Protein AF-A0A4R9KCV6-F1 (afdb_monomer_lite)

Structure (mmCIF, N/CA/C/O backbone):
data_AF-A0A4R9KCV6-F1
#
_entry.id   AF-A0A4R9KCV6-F1
#
loop_
_atom_site.group_PDB
_atom_site.id
_atom_site.type_symbol
_atom_site.label_atom_id
_atom_site.label_alt_id
_atom_site.label_comp_id
_atom_site.label_asym_id
_atom_site.label_entity_id
_atom_site.label_seq_id
_atom_site.pdbx_PDB_ins_code
_atom_site.Cartn_x
_atom_site.Cartn_y
_atom_site.Cartn_z
_atom_site.occupancy
_atom_site.B_iso_or_equiv
_atom_site.auth_seq_id
_atom_site.auth_comp_id
_atom_site.auth_asym_id
_atom_site.auth_atom_id
_atom_site.pdbx_PDB_model_num
ATOM 1 N N . MET A 1 1 ? -3.510 -0.724 33.682 1.00 47.56 1 MET A N 1
ATOM 2 C CA . MET A 1 1 ? -2.769 0.552 33.837 1.00 47.56 1 MET A CA 1
ATOM 3 C C . MET A 1 1 ? -1.313 0.503 33.333 1.00 47.56 1 MET A C 1
ATOM 5 O O . MET A 1 1 ? -0.836 1.521 32.855 1.00 47.56 1 MET A O 1
ATOM 9 N N . LYS A 1 2 ? -0.614 -0.651 33.332 1.00 49.09 2 LYS A N 1
ATOM 10 C CA . LYS A 1 2 ? 0.788 -0.754 32.860 1.00 49.09 2 LYS A CA 1
ATOM 11 C C . LYS A 1 2 ? 1.013 -0.813 31.333 1.00 49.09 2 LYS A C 1
ATOM 13 O O . LYS A 1 2 ? 2.132 -0.587 30.925 1.00 49.09 2 LYS A O 1
ATOM 18 N N . LEU A 1 3 ? 0.021 -1.036 30.465 1.00 53.34 3 LEU A N 1
ATOM 19 C CA . LEU A 1 3 ? 0.275 -1.100 29.005 1.00 53.34 3 LEU A CA 1
ATOM 20 C C . LEU A 1 3 ? 0.321 0.262 28.280 1.00 53.34 3 LEU A C 1
ATOM 22 O O . LEU A 1 3 ? 0.716 0.309 27.121 1.00 53.34 3 LEU A O 1
ATOM 26 N N . ASN A 1 4 ? -0.065 1.374 28.917 1.00 59.50 4 ASN A N 1
ATOM 27 C CA . ASN A 1 4 ? -0.221 2.653 28.205 1.00 59.50 4 ASN A CA 1
ATOM 28 C C . ASN A 1 4 ? 1.095 3.402 27.930 1.00 59.50 4 ASN A C 1
ATOM 30 O O . ASN A 1 4 ? 1.141 4.175 26.978 1.00 59.50 4 ASN A O 1
ATOM 34 N N . HIS A 1 5 ? 2.160 3.164 28.703 1.00 65.62 5 HIS A N 1
ATOM 35 C CA . HIS A 1 5 ? 3.426 3.896 28.543 1.00 65.62 5 HIS A CA 1
ATOM 36 C C . HIS A 1 5 ? 4.257 3.427 27.335 1.00 65.62 5 HIS A C 1
ATOM 38 O O . HIS A 1 5 ? 4.992 4.224 26.765 1.00 65.62 5 HIS A O 1
ATOM 44 N N . LEU A 1 6 ? 4.100 2.171 26.897 1.00 71.94 6 LEU A N 1
ATOM 45 C CA . LEU A 1 6 ? 4.806 1.614 25.730 1.00 71.94 6 LEU A CA 1
ATOM 46 C C . LEU A 1 6 ? 4.064 1.822 24.404 1.00 71.94 6 LEU A C 1
ATOM 48 O O . LEU A 1 6 ? 4.676 1.763 23.341 1.00 71.94 6 LEU A O 1
ATOM 52 N N . LYS A 1 7 ? 2.754 2.090 24.452 1.00 80.50 7 LYS A N 1
ATOM 53 C CA . LYS A 1 7 ? 1.921 2.231 23.252 1.00 80.50 7 LYS A CA 1
ATOM 54 C C . LYS A 1 7 ? 2.375 3.404 22.379 1.00 80.50 7 LYS A C 1
ATOM 56 O O . LYS A 1 7 ? 2.704 3.213 21.214 1.00 80.50 7 LYS A O 1
ATOM 61 N N . TYR A 1 8 ? 2.429 4.612 22.926 1.00 84.81 8 TYR A N 1
ATOM 62 C CA . TYR A 1 8 ? 2.762 5.787 22.117 1.00 84.81 8 TYR A CA 1
ATOM 63 C C . TYR A 1 8 ? 4.178 5.741 21.514 1.00 84.81 8 TYR A C 1
ATOM 65 O O . TYR A 1 8 ? 4.286 5.987 20.316 1.00 84.81 8 TYR A O 1
ATOM 73 N N . PRO A 1 9 ? 5.243 5.353 22.246 1.00 90.12 9 PRO A N 1
ATOM 74 C CA . PRO A 1 9 ? 6.567 5.163 21.645 1.00 90.12 9 PRO A CA 1
ATOM 75 C C . PRO A 1 9 ? 6.564 4.183 20.466 1.00 90.12 9 PRO A C 1
ATOM 77 O O . PRO A 1 9 ? 7.149 4.471 19.425 1.00 90.12 9 PRO A O 1
ATOM 80 N N . LEU A 1 10 ? 5.849 3.060 20.596 1.00 89.44 10 LEU A N 1
ATOM 81 C CA . LEU A 1 10 ? 5.718 2.065 19.532 1.00 89.44 10 LEU A CA 1
ATOM 82 C C . LEU A 1 10 ? 5.029 2.641 18.287 1.00 89.44 10 LEU A C 1
ATOM 84 O O . LEU A 1 10 ? 5.461 2.381 17.168 1.00 89.44 10 LEU A O 1
ATOM 88 N N . LEU A 1 11 ? 3.990 3.455 18.475 1.00 93.06 11 LEU A N 1
ATOM 89 C CA . LEU A 1 11 ? 3.289 4.130 17.383 1.00 93.06 11 LEU A CA 1
ATOM 90 C C . LEU A 1 11 ? 4.211 5.089 16.612 1.00 93.06 11 LEU A C 1
ATOM 92 O O . LEU A 1 11 ? 4.238 5.045 15.382 1.00 93.06 11 LEU A O 1
ATOM 96 N N . TYR A 1 12 ? 4.984 5.923 17.316 1.00 95.38 12 TYR A N 1
ATOM 97 C CA . TYR A 1 12 ? 5.954 6.821 16.678 1.00 95.38 12 TYR A CA 1
ATOM 98 C C . TYR A 1 12 ? 7.063 6.048 15.962 1.00 95.38 12 TYR A C 1
ATOM 100 O O . TYR A 1 12 ? 7.481 6.452 14.883 1.00 95.38 12 TYR A O 1
ATOM 108 N N . LEU A 1 13 ? 7.497 4.910 16.511 1.00 95.12 13 LEU A N 1
ATOM 109 C CA . LEU A 1 13 ? 8.467 4.041 15.848 1.00 95.12 13 LEU A CA 1
ATOM 110 C C . LEU A 1 13 ? 7.912 3.472 14.533 1.00 95.12 13 LEU A C 1
ATOM 112 O O . LEU A 1 13 ? 8.587 3.551 13.510 1.00 95.12 13 LEU A O 1
ATOM 116 N N . CYS A 1 14 ? 6.672 2.968 14.539 1.00 96.06 14 CYS A N 1
ATOM 117 C CA . CYS A 1 14 ? 6.000 2.487 13.326 1.00 96.06 14 CYS A CA 1
ATOM 118 C C . CYS A 1 14 ? 5.900 3.599 12.273 1.00 96.06 14 CYS A C 1
ATOM 120 O O . CYS A 1 14 ? 6.213 3.378 11.107 1.00 96.06 14 CYS A O 1
ATOM 122 N N . PHE A 1 15 ? 5.500 4.805 12.692 1.00 97.62 15 PHE A N 1
ATOM 123 C CA . PHE A 1 15 ? 5.428 5.979 11.822 1.00 97.62 15 PHE A CA 1
ATOM 124 C C . PHE A 1 15 ? 6.786 6.312 11.195 1.00 97.62 15 PHE A C 1
ATOM 126 O O . PHE A 1 15 ? 6.866 6.499 9.981 1.00 97.62 15 PHE A O 1
ATOM 133 N N . SER A 1 16 ? 7.850 6.337 11.999 1.00 97.56 16 SER A N 1
ATOM 134 C CA . SER A 1 16 ? 9.201 6.630 11.525 1.00 97.56 16 SER A CA 1
ATOM 135 C C . SER A 1 16 ? 9.714 5.570 10.552 1.00 97.56 16 SER A C 1
ATOM 137 O O . SER A 1 16 ? 10.255 5.929 9.515 1.00 97.56 16 SER A O 1
ATOM 139 N N . PHE A 1 17 ? 9.512 4.276 10.823 1.00 97.50 17 PHE A N 1
ATOM 140 C CA . PHE A 1 17 ? 9.925 3.206 9.903 1.00 97.50 17 PHE A CA 1
ATOM 141 C C . PHE A 1 17 ? 9.254 3.325 8.536 1.00 97.50 17 PHE A C 1
ATOM 143 O O . PHE A 1 17 ? 9.939 3.277 7.511 1.00 97.50 17 PHE A O 1
ATOM 150 N N . VAL A 1 18 ? 7.942 3.564 8.522 1.00 98.38 18 VAL A N 1
ATOM 151 C CA . VAL A 1 18 ? 7.184 3.722 7.279 1.00 98.38 18 VAL A CA 1
ATOM 152 C C . VAL A 1 18 ? 7.675 4.927 6.483 1.00 98.38 18 VAL A C 1
ATOM 154 O O . VAL A 1 18 ? 8.033 4.784 5.319 1.00 98.38 18 VAL A O 1
ATOM 157 N N . TRP A 1 19 ? 7.737 6.114 7.091 1.00 98.38 19 TRP A N 1
ATOM 158 C CA . TRP A 1 19 ? 8.110 7.315 6.342 1.00 98.38 19 TRP A CA 1
ATOM 159 C C . TRP A 1 19 ? 9.583 7.343 5.948 1.00 98.38 19 TRP A C 1
ATOM 161 O O . TRP A 1 19 ? 9.880 7.745 4.827 1.00 98.38 19 TRP A O 1
ATOM 171 N N . CYS A 1 20 ? 10.497 6.872 6.803 1.00 98.31 20 CYS A N 1
ATOM 172 C CA . CYS A 1 20 ? 11.910 6.788 6.442 1.00 98.31 20 CYS A CA 1
ATOM 173 C C . CYS A 1 20 ? 12.118 5.853 5.250 1.00 98.31 20 CYS A C 1
ATOM 175 O O . CYS A 1 20 ? 12.760 6.253 4.290 1.00 98.31 20 CYS A O 1
ATOM 177 N N . SER A 1 21 ? 11.537 4.649 5.264 1.00 98.06 21 SER A N 1
ATOM 178 C CA . SER A 1 21 ? 11.704 3.700 4.154 1.00 98.06 21 SER A CA 1
ATOM 179 C C . SER A 1 21 ? 11.081 4.193 2.848 1.00 98.06 21 SER A C 1
ATOM 181 O O . SER A 1 21 ? 11.719 4.085 1.808 1.00 98.06 21 SER A O 1
ATOM 183 N N . VAL A 1 22 ? 9.892 4.806 2.890 1.00 98.31 22 VAL A N 1
ATOM 184 C CA . VAL A 1 22 ? 9.269 5.404 1.697 1.00 98.31 22 VAL A CA 1
ATOM 185 C C . VAL A 1 22 ? 10.122 6.542 1.139 1.00 98.31 22 VAL A C 1
ATOM 187 O O . VAL A 1 22 ? 10.387 6.573 -0.058 1.00 98.31 22 VAL A O 1
ATOM 190 N N . ILE A 1 23 ? 10.580 7.470 1.986 1.00 98.31 23 ILE A N 1
ATOM 191 C CA . ILE A 1 23 ? 11.422 8.592 1.549 1.00 98.31 23 ILE A CA 1
ATOM 192 C C . ILE A 1 23 ? 12.746 8.078 0.981 1.00 98.31 23 ILE A C 1
ATOM 194 O O . ILE A 1 23 ? 13.178 8.557 -0.065 1.00 98.31 23 ILE A O 1
ATOM 198 N N . SER A 1 24 ? 13.374 7.101 1.639 1.00 98.19 24 SER A N 1
ATOM 199 C CA . SER A 1 24 ? 14.610 6.482 1.162 1.00 98.19 24 SER A CA 1
ATOM 200 C C . SER A 1 24 ? 14.428 5.809 -0.194 1.00 98.19 24 SER A C 1
ATOM 202 O O . SER A 1 24 ? 15.281 5.985 -1.054 1.00 98.19 24 SER A O 1
ATOM 204 N N . GLU A 1 25 ? 13.318 5.109 -0.415 1.00 97.88 25 GLU A N 1
ATOM 205 C CA . GLU A 1 25 ? 13.019 4.461 -1.695 1.00 97.88 25 GLU A CA 1
ATOM 206 C C . GLU A 1 25 ? 12.821 5.484 -2.822 1.00 97.88 25 GLU A C 1
ATOM 208 O O . GLU A 1 25 ? 13.432 5.366 -3.881 1.00 97.88 25 GLU A O 1
ATOM 213 N N . TYR A 1 26 ? 12.045 6.549 -2.581 1.00 97.94 26 TYR A N 1
ATOM 214 C CA . TYR A 1 26 ? 11.912 7.647 -3.546 1.00 97.94 26 TYR A CA 1
ATOM 215 C C . TYR A 1 26 ? 13.258 8.313 -3.842 1.00 97.94 26 TYR A C 1
ATOM 217 O O . TYR A 1 26 ? 13.561 8.596 -5.000 1.00 97.94 26 TYR A O 1
ATOM 225 N N . ALA A 1 27 ? 14.059 8.574 -2.807 1.00 97.31 27 ALA A N 1
ATOM 226 C CA . ALA A 1 27 ? 15.362 9.200 -2.959 1.00 97.31 27 ALA A CA 1
ATOM 227 C C . ALA A 1 27 ? 16.296 8.316 -3.791 1.00 97.31 27 ALA A C 1
ATOM 229 O O . ALA A 1 27 ? 16.832 8.795 -4.785 1.00 97.31 27 ALA A O 1
ATOM 230 N N . LEU A 1 28 ? 16.449 7.035 -3.435 1.00 96.19 28 LEU A N 1
ATOM 231 C CA . LEU A 1 28 ? 17.300 6.103 -4.178 1.00 96.19 28 LEU A CA 1
ATOM 232 C C . LEU A 1 28 ? 16.862 5.963 -5.631 1.00 96.19 28 LEU A C 1
ATOM 234 O O . LEU A 1 28 ? 17.699 6.062 -6.522 1.00 96.19 28 LEU A O 1
ATOM 238 N N . TYR A 1 29 ? 15.562 5.814 -5.883 1.00 96.00 29 TYR A N 1
ATOM 239 C CA . TYR A 1 29 ? 15.056 5.707 -7.246 1.00 96.00 29 TYR A CA 1
ATOM 240 C C . TYR A 1 29 ? 15.369 6.956 -8.074 1.00 96.00 29 TYR A C 1
ATOM 242 O O . TYR A 1 29 ? 15.808 6.852 -9.213 1.00 96.00 29 TYR A O 1
ATOM 250 N N . VAL A 1 30 ? 15.190 8.152 -7.502 1.00 96.62 30 VAL A N 1
ATOM 251 C CA . VAL A 1 30 ? 15.551 9.411 -8.169 1.00 96.62 30 VAL A CA 1
ATOM 252 C C . VAL A 1 30 ?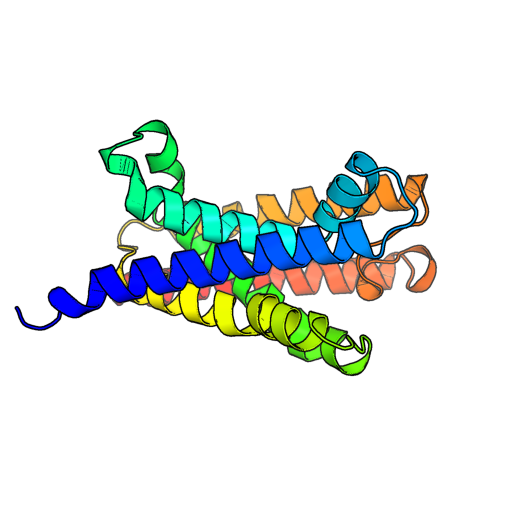 17.059 9.513 -8.400 1.00 96.62 30 VAL A C 1
ATOM 254 O O . VAL A 1 30 ? 17.460 9.988 -9.455 1.00 96.62 30 VAL A O 1
ATOM 257 N N . PHE A 1 31 ? 17.889 9.075 -7.449 1.00 94.81 31 PHE A N 1
ATOM 258 C CA . PHE A 1 31 ? 19.348 9.105 -7.587 1.00 94.81 31 PHE A CA 1
ATOM 259 C C . PHE A 1 31 ? 19.869 8.152 -8.668 1.00 94.81 31 PHE A C 1
ATOM 261 O O . PHE A 1 31 ? 20.859 8.477 -9.317 1.00 94.81 31 PHE A O 1
ATOM 268 N N . HIS A 1 32 ? 19.227 6.996 -8.855 1.00 93.50 32 HIS A N 1
ATOM 269 C CA . HIS A 1 32 ? 19.608 6.013 -9.873 1.00 93.50 32 HIS A CA 1
ATOM 270 C C . HIS A 1 32 ? 18.950 6.252 -11.239 1.00 93.50 32 HIS A C 1
ATOM 272 O O . HIS A 1 32 ? 19.375 5.662 -12.229 1.00 93.50 32 HIS A O 1
ATOM 278 N N . SER A 1 33 ? 17.909 7.083 -11.305 1.00 93.06 33 SER A N 1
ATOM 279 C CA . SER A 1 33 ? 17.182 7.350 -12.544 1.00 93.06 33 SER A CA 1
ATOM 280 C C . SER A 1 33 ? 17.905 8.368 -13.426 1.00 93.06 33 SER A C 1
ATOM 282 O O . SER A 1 33 ? 18.352 9.413 -12.955 1.00 93.06 33 SER A O 1
ATOM 284 N N . GLU A 1 34 ? 17.948 8.094 -14.730 1.00 93.69 34 GLU A N 1
ATOM 285 C CA . GLU A 1 34 ? 18.388 9.058 -15.749 1.00 93.69 34 GLU A CA 1
ATOM 286 C C . GLU A 1 34 ? 17.257 10.012 -16.187 1.00 93.69 34 GLU A C 1
ATOM 288 O O . GLU A 1 34 ? 17.502 10.995 -16.889 1.00 93.69 34 GLU A O 1
ATOM 293 N N . ASP A 1 35 ? 16.014 9.753 -15.761 1.00 92.62 35 ASP A N 1
ATOM 294 C CA . ASP A 1 35 ? 14.857 10.589 -16.077 1.00 92.62 35 ASP A CA 1
ATOM 295 C C . ASP A 1 35 ? 14.818 11.880 -15.243 1.00 92.62 35 ASP A C 1
ATOM 297 O O . ASP A 1 35 ? 15.342 11.977 -14.129 1.00 92.62 35 ASP A O 1
ATOM 301 N N . TYR A 1 36 ? 14.083 12.884 -15.739 1.00 94.38 36 TYR A N 1
ATOM 302 C CA . TYR A 1 36 ? 13.797 14.083 -14.952 1.00 94.38 36 TYR A CA 1
ATOM 303 C C . TYR A 1 36 ? 13.087 13.734 -13.641 1.00 94.38 36 TYR A C 1
ATOM 305 O O . TYR A 1 36 ? 12.173 12.908 -13.613 1.00 94.38 36 TYR A O 1
ATOM 313 N N . PHE A 1 37 ? 13.424 14.475 -12.582 1.00 94.75 37 PHE A N 1
ATOM 314 C CA . PHE A 1 37 ? 12.910 14.295 -11.222 1.00 94.75 37 PHE A CA 1
ATOM 315 C C . PHE A 1 37 ? 11.413 13.950 -11.156 1.00 94.75 37 PHE A C 1
ATOM 317 O O . PHE A 1 37 ? 11.029 12.956 -10.544 1.00 94.75 37 PHE A O 1
ATOM 324 N N . ILE A 1 38 ? 10.556 14.735 -11.819 1.00 95.38 38 ILE A N 1
ATOM 325 C CA . ILE A 1 38 ? 9.105 14.523 -11.768 1.00 95.38 38 ILE A CA 1
ATOM 326 C C . ILE A 1 38 ? 8.676 13.195 -12.405 1.00 95.38 38 ILE A C 1
ATOM 328 O O . ILE A 1 38 ? 7.783 12.536 -11.879 1.00 95.38 38 ILE A O 1
ATOM 332 N N . PHE A 1 39 ? 9.315 12.773 -13.499 1.00 94.69 39 PHE A N 1
ATOM 333 C CA . PHE A 1 39 ? 9.012 11.494 -14.136 1.00 94.69 39 PHE A CA 1
ATOM 334 C C . PHE A 1 39 ? 9.462 10.332 -13.259 1.00 94.69 39 PHE A C 1
ATOM 336 O O . PHE A 1 39 ? 8.677 9.407 -13.078 1.00 94.69 39 PHE A O 1
ATOM 343 N N . SER A 1 40 ? 10.629 10.431 -12.621 1.00 96.12 40 SER A N 1
ATOM 344 C CA . SER A 1 40 ? 11.117 9.429 -11.667 1.00 96.12 40 SER A CA 1
ATOM 345 C C . SER A 1 40 ? 10.151 9.246 -10.490 1.00 96.12 40 SER A C 1
ATOM 347 O O . SER A 1 40 ? 9.746 8.126 -10.176 1.00 96.12 40 SER A O 1
ATOM 349 N N . ILE A 1 41 ? 9.684 10.351 -9.894 1.00 96.75 41 ILE A N 1
ATOM 350 C CA . ILE A 1 41 ? 8.672 10.324 -8.826 1.00 96.75 41 ILE A CA 1
ATOM 351 C C . ILE A 1 41 ? 7.364 9.696 -9.320 1.00 96.75 41 ILE A C 1
ATOM 353 O O . ILE A 1 41 ? 6.785 8.844 -8.644 1.00 96.75 41 ILE A O 1
ATOM 357 N N . LEU A 1 42 ? 6.869 10.094 -10.494 1.00 95.12 42 LEU A N 1
ATOM 358 C CA . LEU A 1 42 ? 5.627 9.544 -11.036 1.00 95.12 42 LEU A CA 1
ATOM 359 C C . LEU A 1 42 ? 5.755 8.054 -11.357 1.00 95.12 42 LEU A C 1
ATOM 361 O O . LEU A 1 42 ? 4.815 7.309 -11.097 1.00 95.12 42 LEU A O 1
ATOM 365 N N . HIS A 1 43 ? 6.898 7.624 -11.888 1.00 95.62 43 HIS A N 1
ATOM 366 C CA . HIS A 1 43 ? 7.163 6.245 -12.271 1.00 95.62 43 HIS A CA 1
ATOM 367 C C . HIS A 1 43 ? 7.157 5.333 -11.047 1.00 95.62 43 HIS A C 1
ATOM 369 O O . HIS A 1 43 ? 6.382 4.378 -11.004 1.00 95.62 43 HIS A O 1
ATOM 375 N N . ILE A 1 44 ? 7.951 5.642 -10.020 1.00 96.44 44 ILE A N 1
ATOM 376 C CA . ILE A 1 44 ? 8.016 4.801 -8.820 1.00 96.44 44 ILE A CA 1
ATOM 377 C C . ILE A 1 44 ? 6.671 4.768 -8.066 1.00 96.44 44 ILE A C 1
ATOM 379 O O . ILE A 1 44 ? 6.284 3.755 -7.488 1.00 96.44 44 ILE A O 1
ATOM 383 N N . THR A 1 45 ? 5.874 5.837 -8.161 1.00 97.12 45 THR A N 1
ATOM 384 C CA . THR A 1 45 ? 4.520 5.886 -7.579 1.00 97.12 45 THR A CA 1
ATOM 385 C C . THR A 1 45 ? 3.543 4.906 -8.251 1.00 97.12 45 THR A C 1
ATOM 387 O O . THR A 1 45 ? 2.507 4.582 -7.676 1.00 97.12 45 THR A O 1
ATOM 390 N N . LEU A 1 46 ? 3.850 4.381 -9.445 1.00 96.69 46 LEU A N 1
ATOM 391 C CA . LEU A 1 46 ? 3.025 3.359 -10.109 1.00 96.69 46 LEU A CA 1
ATOM 392 C C . LEU A 1 46 ? 3.145 1.971 -9.465 1.00 96.69 46 LEU A C 1
ATOM 394 O O . LEU A 1 46 ? 2.362 1.076 -9.792 1.00 96.69 46 LEU A O 1
ATOM 398 N N . TYR A 1 47 ? 4.097 1.757 -8.560 1.00 97.81 47 TYR A N 1
ATOM 399 C CA . TYR A 1 47 ? 4.209 0.498 -7.835 1.00 97.81 47 TYR A CA 1
ATOM 400 C C . TYR A 1 47 ? 3.194 0.455 -6.689 1.00 97.81 47 TYR A C 1
ATOM 402 O O . TYR A 1 47 ? 3.140 1.344 -5.835 1.00 97.81 47 TYR A O 1
ATOM 410 N N . PHE A 1 48 ? 2.405 -0.622 -6.634 1.00 98.25 48 PHE A N 1
ATOM 411 C CA . PHE A 1 48 ? 1.404 -0.825 -5.583 1.00 98.25 48 PHE A CA 1
ATOM 412 C C . PHE A 1 48 ? 2.038 -0.830 -4.185 1.00 98.25 48 PHE A C 1
ATOM 414 O O . PHE A 1 48 ? 1.449 -0.303 -3.244 1.00 98.25 48 PHE A O 1
ATOM 421 N N . THR A 1 49 ? 3.262 -1.358 -4.060 1.00 97.94 49 THR A N 1
ATOM 422 C CA . THR A 1 49 ? 4.067 -1.319 -2.828 1.00 97.94 49 THR A CA 1
ATOM 423 C C . THR A 1 49 ? 4.196 0.099 -2.275 1.00 97.94 49 THR A C 1
ATOM 425 O O . THR A 1 49 ? 3.964 0.312 -1.084 1.00 97.94 49 THR A O 1
ATOM 428 N N . ILE A 1 50 ? 4.542 1.072 -3.123 1.00 98.50 50 ILE A N 1
ATOM 429 C CA . ILE A 1 50 ? 4.758 2.465 -2.713 1.00 98.50 50 ILE A CA 1
ATOM 430 C C . ILE A 1 50 ? 3.440 3.096 -2.288 1.00 98.50 50 ILE A C 1
ATOM 432 O O . ILE A 1 50 ? 3.348 3.669 -1.204 1.00 98.50 50 ILE A O 1
ATOM 436 N N . LEU A 1 51 ? 2.390 2.914 -3.090 1.00 98.62 51 LEU A N 1
ATOM 437 C CA . LEU A 1 51 ? 1.059 3.418 -2.770 1.00 98.62 51 LEU A CA 1
ATOM 438 C C . LEU A 1 51 ? 0.524 2.850 -1.447 1.00 98.62 51 LEU A C 1
ATOM 440 O O . LEU A 1 51 ? 0.019 3.601 -0.614 1.00 98.62 51 LEU A O 1
ATOM 444 N N . ALA A 1 52 ? 0.662 1.543 -1.217 1.00 98.69 52 ALA A N 1
ATOM 445 C CA . ALA A 1 52 ? 0.236 0.907 0.026 1.00 98.69 52 ALA A CA 1
ATOM 446 C C . ALA A 1 52 ? 1.032 1.427 1.234 1.00 98.69 52 ALA A C 1
ATOM 448 O O . ALA A 1 52 ? 0.435 1.720 2.271 1.00 98.69 52 ALA A O 1
ATOM 449 N N . ASN A 1 53 ? 2.353 1.600 1.093 1.00 98.81 53 ASN A N 1
ATOM 450 C CA . ASN A 1 53 ? 3.200 2.160 2.147 1.00 98.81 53 ASN A CA 1
ATOM 451 C C . ASN A 1 53 ? 2.851 3.634 2.455 1.00 98.81 53 ASN A C 1
ATOM 453 O O . ASN A 1 53 ? 2.773 4.024 3.621 1.00 98.81 53 ASN A O 1
ATOM 457 N N . LEU A 1 54 ? 2.534 4.439 1.437 1.00 98.69 54 LEU A N 1
ATOM 458 C CA . LEU A 1 54 ? 2.021 5.801 1.621 1.00 98.69 54 LEU A CA 1
ATOM 459 C C . LEU A 1 54 ? 0.687 5.804 2.380 1.00 98.69 54 LEU A C 1
ATOM 461 O O . LEU A 1 54 ? 0.508 6.588 3.310 1.00 98.69 54 LEU A O 1
ATOM 465 N N . LEU A 1 55 ? -0.243 4.907 2.037 1.00 98.62 55 LEU A N 1
ATOM 466 C CA . LEU A 1 55 ? -1.551 4.816 2.691 1.00 98.62 55 LEU A CA 1
ATOM 467 C C . LEU A 1 55 ? -1.454 4.425 4.173 1.00 98.62 55 LEU A C 1
ATOM 469 O O . LEU A 1 55 ? -2.140 5.020 5.010 1.00 98.62 55 LEU A O 1
ATOM 473 N N . ILE A 1 56 ? -0.594 3.465 4.530 1.00 98.69 56 ILE A N 1
ATOM 474 C CA . ILE A 1 56 ? -0.355 3.138 5.946 1.00 98.69 56 ILE A CA 1
ATOM 475 C C . ILE A 1 56 ? 0.349 4.291 6.677 1.00 98.69 56 ILE A C 1
ATOM 477 O O . ILE A 1 56 ? 0.010 4.574 7.826 1.00 98.69 56 ILE A O 1
ATOM 481 N N . GLY A 1 57 ? 1.251 5.016 6.003 1.00 98.44 57 GLY A N 1
ATOM 482 C CA . GLY A 1 57 ? 1.909 6.209 6.536 1.00 98.44 57 GLY A CA 1
ATOM 483 C C . GLY A 1 57 ? 0.915 7.328 6.833 1.00 98.44 57 GLY A C 1
ATOM 484 O O . GLY A 1 57 ? 0.970 7.931 7.906 1.00 98.44 57 GLY A O 1
ATOM 485 N N . LEU A 1 58 ? -0.052 7.547 5.935 1.00 98.25 58 LEU A N 1
ATOM 486 C CA . LEU A 1 58 ? -1.178 8.458 6.145 1.00 98.25 58 LEU A CA 1
ATOM 487 C C . LEU A 1 58 ? -2.082 7.994 7.286 1.00 98.25 58 LEU A C 1
ATOM 489 O O . LEU A 1 58 ? -2.555 8.826 8.055 1.00 98.25 58 LEU A O 1
ATOM 493 N N . SER A 1 59 ? -2.305 6.687 7.435 1.00 98.12 59 SER A N 1
ATOM 494 C CA . SER A 1 59 ? -3.123 6.162 8.530 1.00 98.12 59 SER A CA 1
ATOM 495 C C . SER A 1 59 ? -2.478 6.404 9.899 1.00 98.12 59 SER A C 1
ATOM 497 O O . SER A 1 59 ? -3.124 6.930 10.809 1.00 98.12 59 SER A O 1
ATOM 499 N N . LEU A 1 60 ? -1.174 6.131 10.014 1.00 97.88 60 LEU A N 1
ATOM 500 C CA . LEU A 1 60 ? -0.375 6.441 11.201 1.00 97.88 60 LEU A CA 1
ATOM 501 C C . LEU A 1 60 ? -0.345 7.954 11.472 1.00 97.88 60 LEU A C 1
ATOM 503 O O . LEU A 1 60 ? -0.588 8.378 12.602 1.00 97.88 60 LEU A O 1
ATOM 507 N N . ALA A 1 61 ? -0.121 8.773 10.437 1.00 96.88 61 ALA A N 1
ATOM 508 C CA . ALA A 1 61 ? -0.141 10.233 10.538 1.00 96.88 61 ALA A CA 1
ATOM 509 C C . ALA A 1 61 ? -1.497 10.750 11.033 1.00 96.88 61 ALA A C 1
ATOM 511 O O . ALA A 1 61 ? -1.556 11.590 11.929 1.00 96.88 61 ALA A O 1
ATOM 512 N N . GLY A 1 62 ? -2.590 10.221 10.479 1.00 96.31 62 GLY A N 1
ATOM 513 C CA . GLY A 1 62 ? -3.946 10.550 10.890 1.00 96.31 62 GLY A CA 1
ATOM 514 C C . GLY A 1 62 ? -4.158 10.278 12.366 1.00 96.31 62 GLY A C 1
ATOM 515 O O . GLY A 1 62 ? -4.668 11.136 13.075 1.00 96.31 62 GLY A O 1
ATOM 516 N N . PHE A 1 63 ? -3.712 9.125 12.858 1.00 94.88 63 PHE A N 1
ATOM 517 C CA . PHE A 1 63 ? -3.883 8.779 14.265 1.00 94.88 63 PHE A CA 1
ATOM 518 C C . PHE A 1 63 ? -3.040 9.655 15.200 1.00 94.88 63 PHE A C 1
ATOM 520 O O . PHE A 1 63 ? -3.530 10.091 16.238 1.00 94.88 63 PHE A O 1
ATOM 527 N N . ILE A 1 64 ? -1.788 9.941 14.834 1.00 95.38 64 ILE A N 1
ATOM 528 C CA . ILE A 1 64 ? -0.878 10.752 15.655 1.00 95.38 64 ILE A CA 1
ATOM 529 C C . ILE A 1 64 ? -1.316 12.223 15.673 1.00 95.38 64 ILE A C 1
ATOM 531 O O . ILE A 1 64 ? -1.301 12.871 16.721 1.00 95.38 64 ILE A O 1
ATOM 535 N N . PHE A 1 65 ? -1.703 12.766 14.518 1.00 95.25 65 PHE A N 1
ATOM 536 C CA . PHE A 1 65 ? -1.824 14.208 14.327 1.00 95.25 65 PHE A CA 1
ATOM 537 C C . PHE A 1 65 ? -3.265 14.724 14.189 1.00 95.25 65 PHE A C 1
ATOM 539 O O . PHE A 1 65 ? -3.443 15.941 14.141 1.00 95.25 65 PHE A O 1
ATOM 546 N N . SER A 1 66 ? -4.310 13.880 14.192 1.00 92.94 66 SER A N 1
ATOM 547 C CA . SER A 1 66 ? -5.704 14.335 13.984 1.00 92.94 66 SER A CA 1
ATOM 548 C C . SER A 1 66 ? -6.222 15.336 15.017 1.00 92.94 66 SER A C 1
ATOM 550 O O . SER A 1 66 ? -7.152 16.086 14.723 1.00 92.94 66 SER A O 1
ATOM 552 N N . ASN A 1 67 ? -5.656 15.353 16.229 1.00 91.00 67 ASN A N 1
ATOM 553 C CA . ASN A 1 67 ? -6.028 16.335 17.255 1.00 91.00 67 ASN A CA 1
ATOM 554 C C . ASN A 1 67 ? -5.538 17.743 16.899 1.00 91.00 67 ASN A C 1
ATOM 556 O O . ASN A 1 67 ? -6.218 18.721 17.190 1.00 91.00 67 ASN A O 1
ATOM 560 N N . ARG A 1 68 ? -4.371 17.838 16.252 1.00 94.00 68 ARG A N 1
ATOM 561 C CA . ARG A 1 68 ? -3.791 19.102 15.788 1.00 94.00 68 ARG A CA 1
ATOM 562 C C . ARG A 1 68 ? -4.311 19.494 14.407 1.00 94.00 68 ARG A C 1
ATOM 564 O O . ARG A 1 68 ? -4.523 20.673 14.152 1.00 94.00 68 ARG A O 1
ATOM 571 N N . PHE A 1 69 ? -4.522 18.512 13.532 1.00 94.06 69 PHE A N 1
ATOM 572 C CA . PHE A 1 69 ? -4.982 18.704 12.159 1.00 94.06 69 PHE A CA 1
ATOM 573 C C . PHE A 1 69 ? -6.248 17.872 11.907 1.00 94.06 69 PHE A C 1
ATOM 575 O O . PHE A 1 69 ? -6.158 16.723 11.465 1.00 94.06 69 PHE A O 1
ATOM 582 N N . PRO A 1 70 ? -7.445 18.433 12.167 1.00 91.81 70 PRO A N 1
ATOM 583 C CA . PRO A 1 70 ? -8.709 17.708 12.035 1.00 91.81 70 PRO A CA 1
ATOM 584 C C . PRO A 1 70 ? -8.965 17.119 10.641 1.00 91.81 70 PRO A C 1
ATOM 586 O O . PRO A 1 70 ? -9.643 16.098 10.536 1.00 91.81 70 PRO A O 1
ATOM 589 N N . SER A 1 71 ? -8.389 17.704 9.584 1.00 93.94 71 SER A N 1
ATOM 590 C CA . SER A 1 71 ? -8.464 17.189 8.208 1.00 93.94 71 SER A CA 1
ATOM 591 C C . SER A 1 71 ? -7.881 15.780 8.049 1.00 93.94 71 SER A C 1
ATOM 593 O O . SER A 1 71 ? -8.305 15.043 7.164 1.00 93.94 71 SER A O 1
ATOM 595 N N . LEU A 1 72 ? -6.960 15.365 8.926 1.00 93.25 72 LEU A N 1
ATOM 596 C CA . LEU A 1 72 ? -6.352 14.033 8.888 1.00 93.25 72 LEU A CA 1
ATOM 597 C C . LEU A 1 72 ? -7.195 12.955 9.587 1.00 93.25 72 LEU A C 1
ATOM 599 O O . LEU A 1 72 ? -6.855 11.775 9.528 1.00 93.25 72 LEU A O 1
ATOM 603 N N . ARG A 1 73 ? -8.305 13.328 10.239 1.00 91.62 73 ARG A N 1
ATOM 604 C CA . ARG A 1 73 ? -9.140 12.402 11.022 1.00 91.62 73 ARG A CA 1
ATOM 605 C C . ARG A 1 73 ? -9.723 11.263 10.183 1.00 91.62 73 ARG A C 1
ATOM 607 O O . ARG A 1 73 ? -9.880 10.156 10.681 1.00 91.62 73 ARG A O 1
ATOM 614 N N . SER A 1 74 ? -10.005 11.490 8.902 1.00 93.06 74 SER A N 1
ATOM 615 C CA . SER A 1 74 ? -10.495 10.423 8.018 1.00 93.06 74 SER A CA 1
ATOM 616 C C . SER A 1 74 ? -9.477 9.283 7.859 1.00 93.06 74 SER A C 1
ATOM 618 O O . SER A 1 74 ? -9.872 8.119 7.750 1.00 93.06 74 SER A O 1
ATOM 620 N N . PHE A 1 75 ? -8.175 9.592 7.927 1.00 95.12 75 PHE A N 1
ATOM 621 C CA . PHE A 1 75 ? -7.095 8.606 7.829 1.00 95.12 75 PHE A CA 1
ATOM 622 C C . PHE A 1 75 ? -6.886 7.796 9.118 1.00 95.12 75 PHE A C 1
ATOM 624 O O . PHE A 1 75 ? -6.294 6.720 9.074 1.00 95.12 75 PHE A O 1
ATOM 631 N N . SER A 1 76 ? -7.415 8.244 10.261 1.00 91.38 76 SER A N 1
ATOM 632 C CA . SER A 1 76 ? -7.432 7.447 11.496 1.00 91.38 76 SER A CA 1
ATOM 633 C C . SER A 1 76 ? -8.682 6.579 11.648 1.00 91.38 76 SER A C 1
ATOM 635 O O . SER A 1 76 ? -8.834 5.897 12.662 1.00 91.38 76 SER A O 1
ATOM 637 N N . SER A 1 77 ? -9.583 6.574 10.657 1.00 95.31 77 SER A N 1
ATOM 638 C CA . SER A 1 77 ? -10.804 5.773 10.737 1.00 95.31 77 SER A CA 1
ATOM 639 C C . SER A 1 77 ? -10.500 4.264 10.714 1.00 95.31 77 SER A C 1
ATOM 641 O O . SER A 1 77 ? -9.647 3.814 9.938 1.00 95.31 77 SER A O 1
ATOM 643 N N . PRO A 1 78 ? -11.236 3.442 11.488 1.00 96.19 78 PRO A N 1
ATOM 644 C CA . PRO A 1 78 ? -11.047 1.992 11.493 1.00 96.19 78 PRO A CA 1
ATOM 645 C C . PRO A 1 78 ? -11.207 1.349 10.120 1.00 96.19 78 PRO A C 1
ATOM 647 O O . PRO A 1 78 ? -10.497 0.402 9.783 1.00 96.19 78 PRO A O 1
ATOM 650 N N . LYS A 1 79 ? -12.122 1.887 9.306 1.00 96.94 79 LYS A N 1
ATOM 651 C CA . LYS A 1 79 ? -12.367 1.411 7.946 1.00 96.94 79 LYS A CA 1
ATOM 652 C C . LYS A 1 79 ? -11.147 1.633 7.052 1.00 96.94 79 LYS A C 1
ATOM 654 O O . LYS A 1 79 ? -10.740 0.703 6.364 1.00 96.94 79 LYS A O 1
ATOM 659 N N . PHE A 1 80 ? -10.545 2.825 7.099 1.00 97.50 80 PHE A N 1
ATOM 660 C CA . PHE A 1 80 ? -9.342 3.145 6.327 1.00 97.50 80 PHE A CA 1
ATOM 661 C C . PHE A 1 80 ? -8.144 2.300 6.775 1.00 97.50 80 PHE A C 1
ATOM 663 O O . PHE A 1 80 ? -7.490 1.672 5.946 1.00 97.50 80 PHE A O 1
ATOM 670 N N . ALA A 1 81 ? -7.907 2.203 8.086 1.00 97.81 81 ALA A N 1
ATOM 671 C CA . ALA A 1 81 ? -6.806 1.406 8.621 1.00 97.81 81 ALA A CA 1
ATOM 672 C C . ALA A 1 81 ? -6.935 -0.089 8.268 1.00 97.81 81 ALA A C 1
ATOM 674 O O . ALA A 1 81 ? -5.955 -0.720 7.889 1.00 97.81 81 ALA A O 1
ATOM 675 N N . THR A 1 82 ? -8.142 -0.660 8.333 1.00 98.00 82 THR A N 1
ATOM 676 C CA . THR A 1 82 ? -8.372 -2.088 8.028 1.00 98.00 82 THR A CA 1
ATOM 677 C C . THR A 1 82 ? -8.254 -2.395 6.533 1.00 98.00 82 THR A C 1
ATOM 679 O O . THR A 1 82 ? -7.709 -3.435 6.154 1.00 98.00 82 THR A O 1
ATOM 682 N N . ALA A 1 83 ? -8.693 -1.472 5.672 1.00 98.19 83 ALA A N 1
ATOM 683 C CA . ALA A 1 83 ? -8.459 -1.566 4.233 1.00 98.19 83 ALA A CA 1
ATOM 684 C C . ALA A 1 83 ? -6.953 -1.592 3.927 1.00 98.19 83 ALA A C 1
ATOM 686 O O . ALA A 1 83 ? -6.461 -2.520 3.288 1.00 98.19 83 ALA A O 1
ATOM 687 N N . ASN A 1 84 ? -6.203 -0.632 4.475 1.00 98.56 84 ASN A N 1
ATOM 688 C CA . ASN A 1 84 ? -4.764 -0.526 4.240 1.00 98.56 84 ASN A CA 1
ATOM 689 C C . ASN A 1 84 ? -3.978 -1.702 4.826 1.00 98.56 84 ASN A C 1
ATOM 691 O O . ASN A 1 84 ? -2.974 -2.102 4.243 1.00 98.56 84 ASN A O 1
ATOM 695 N N . LEU A 1 85 ? -4.452 -2.298 5.928 1.00 98.62 85 LEU A N 1
ATOM 696 C CA . LEU A 1 85 ? -3.862 -3.520 6.473 1.00 98.62 85 LEU A CA 1
ATOM 697 C C . LEU A 1 85 ? -3.994 -4.677 5.476 1.00 98.62 85 LEU A C 1
ATOM 699 O O . LEU A 1 85 ? -3.037 -5.407 5.244 1.00 98.62 85 LEU A O 1
ATOM 703 N N . SER A 1 86 ? -5.151 -4.799 4.824 1.00 98.25 86 SER A N 1
ATOM 704 C CA . SER A 1 86 ? -5.350 -5.784 3.755 1.00 98.25 86 SER A CA 1
ATOM 705 C C . SER A 1 86 ? -4.375 -5.551 2.595 1.00 98.25 86 SER A C 1
ATOM 707 O O . SER A 1 86 ? -3.798 -6.502 2.073 1.00 98.25 86 SER A O 1
ATOM 709 N N . TYR A 1 87 ? -4.136 -4.288 2.224 1.00 98.62 87 TYR A N 1
ATOM 710 C CA . TYR A 1 87 ? -3.239 -3.946 1.119 1.00 98.62 87 TYR A CA 1
ATOM 711 C C . TYR A 1 87 ? -1.775 -4.238 1.431 1.00 98.62 87 TYR A C 1
ATOM 713 O O . TYR A 1 87 ? -1.100 -4.889 0.635 1.00 98.62 87 TYR A O 1
ATOM 721 N N . ILE A 1 88 ? -1.288 -3.797 2.592 1.00 98.75 88 ILE A N 1
ATOM 722 C CA . ILE A 1 88 ? 0.112 -3.993 2.969 1.00 98.75 88 ILE A CA 1
ATOM 723 C C . ILE A 1 88 ? 0.430 -5.469 3.246 1.00 98.75 88 ILE A C 1
ATOM 725 O O . ILE A 1 88 ? 1.531 -5.927 2.949 1.00 98.75 88 ILE A O 1
ATOM 729 N N . THR A 1 89 ? -0.543 -6.252 3.724 1.00 98.69 89 THR A N 1
ATOM 730 C CA . THR A 1 89 ? -0.393 -7.709 3.847 1.00 98.69 89 THR A CA 1
ATOM 731 C C . THR A 1 89 ? -0.213 -8.368 2.485 1.00 98.69 89 THR A C 1
ATOM 733 O O . THR A 1 89 ? 0.625 -9.256 2.335 1.00 98.69 89 THR A O 1
ATOM 736 N N . ILE A 1 90 ? -0.939 -7.916 1.462 1.00 97.50 90 ILE A N 1
ATOM 737 C CA . ILE A 1 90 ? -0.770 -8.443 0.104 1.00 97.50 90 ILE A CA 1
ATOM 738 C C . ILE A 1 90 ? 0.561 -8.019 -0.496 1.00 97.50 90 ILE A C 1
ATOM 740 O O . ILE A 1 90 ? 1.207 -8.852 -1.121 1.00 97.50 90 ILE A O 1
ATOM 744 N N . VAL A 1 91 ? 1.018 -6.790 -0.250 1.00 98.44 91 VAL A N 1
ATOM 745 C CA . VAL A 1 91 ? 2.380 -6.360 -0.608 1.00 98.44 91 VAL A CA 1
ATOM 746 C C . VAL A 1 91 ? 3.421 -7.302 -0.005 1.00 98.44 91 VAL A C 1
ATOM 748 O O . VAL A 1 91 ? 4.285 -7.791 -0.731 1.00 98.44 91 VAL A O 1
ATOM 751 N N . ALA A 1 92 ? 3.303 -7.626 1.287 1.00 98.50 92 ALA A N 1
ATOM 752 C CA . ALA A 1 92 ? 4.207 -8.564 1.942 1.00 98.50 92 ALA A CA 1
ATOM 753 C C . ALA A 1 92 ? 4.162 -9.952 1.283 1.00 98.50 92 ALA A C 1
ATOM 755 O O . ALA A 1 92 ? 5.203 -10.508 0.940 1.00 98.50 92 ALA A O 1
ATOM 756 N N . ILE A 1 93 ? 2.973 -10.512 1.057 1.00 97.88 93 ILE A N 1
ATOM 757 C CA . ILE A 1 93 ? 2.824 -11.855 0.479 1.00 97.88 93 ILE A CA 1
ATOM 758 C C . ILE A 1 93 ? 3.338 -11.898 -0.959 1.00 97.88 93 ILE A C 1
ATOM 760 O O . ILE A 1 93 ? 4.177 -12.734 -1.283 1.00 97.88 93 ILE A O 1
ATOM 764 N N . VAL A 1 94 ? 2.868 -10.994 -1.819 1.00 96.62 94 VAL A N 1
ATOM 765 C CA . VAL A 1 94 ? 3.247 -10.944 -3.235 1.00 96.62 94 VAL A CA 1
ATOM 766 C C . VAL A 1 94 ? 4.748 -10.755 -3.376 1.00 96.62 94 VAL A C 1
ATOM 768 O O . VAL A 1 94 ? 5.367 -11.467 -4.161 1.00 96.62 94 VAL A O 1
ATOM 771 N N . TYR A 1 95 ? 5.359 -9.868 -2.589 1.00 96.81 95 TYR A N 1
ATOM 772 C CA . TYR A 1 95 ? 6.802 -9.698 -2.651 1.00 96.81 95 TYR A CA 1
ATOM 773 C C . TYR A 1 95 ? 7.541 -10.972 -2.258 1.00 96.81 95 TYR A C 1
ATOM 775 O O . TYR A 1 95 ? 8.341 -11.482 -3.036 1.00 96.81 95 TYR A O 1
ATOM 783 N N . ASN A 1 96 ? 7.237 -11.527 -1.084 1.00 96.50 96 ASN A N 1
ATOM 784 C CA . ASN A 1 96 ? 7.968 -12.678 -0.562 1.00 96.50 96 ASN A CA 1
ATOM 785 C C . ASN A 1 96 ? 7.750 -13.956 -1.392 1.00 96.50 96 ASN A C 1
ATOM 787 O O . ASN A 1 96 ? 8.655 -14.782 -1.461 1.00 96.50 96 ASN A O 1
ATOM 791 N N . VAL A 1 97 ? 6.587 -14.112 -2.031 1.00 95.62 97 VAL A N 1
ATOM 792 C CA . VAL A 1 97 ? 6.240 -15.311 -2.811 1.00 95.62 97 VAL A CA 1
ATOM 793 C C . VAL A 1 97 ? 6.596 -15.169 -4.292 1.00 95.62 97 VAL A C 1
ATOM 795 O O . VAL A 1 97 ? 7.117 -16.114 -4.879 1.00 95.62 97 VAL A O 1
ATOM 798 N N . LEU A 1 98 ? 6.319 -14.016 -4.911 1.00 93.94 98 LEU A N 1
ATOM 799 C CA . LEU A 1 98 ? 6.404 -13.844 -6.369 1.00 93.94 98 LEU A CA 1
ATOM 800 C C . LEU A 1 98 ? 7.593 -13.001 -6.838 1.00 93.94 98 LEU A C 1
ATOM 802 O O . LEU A 1 98 ? 8.017 -13.172 -7.978 1.00 93.94 98 LEU A O 1
ATOM 806 N N . ILE A 1 99 ? 8.111 -12.080 -6.015 1.00 94.81 99 ILE A N 1
ATOM 807 C CA . ILE A 1 99 ? 9.076 -11.060 -6.476 1.00 94.81 99 ILE A CA 1
ATOM 808 C C . ILE A 1 99 ? 10.480 -11.276 -5.903 1.00 94.81 99 ILE A C 1
ATOM 810 O O . ILE A 1 99 ? 11.462 -11.103 -6.622 1.00 94.81 99 ILE A O 1
ATOM 814 N N . ARG A 1 100 ? 10.598 -11.696 -4.639 1.00 94.75 100 ARG A N 1
ATOM 815 C CA . ARG A 1 100 ? 11.863 -11.783 -3.886 1.00 94.75 100 ARG A CA 1
ATOM 816 C C . ARG A 1 100 ? 12.940 -12.615 -4.586 1.00 94.75 100 ARG A C 1
ATOM 818 O O . ARG A 1 100 ? 14.118 -12.310 -4.463 1.00 94.75 100 ARG A O 1
ATOM 825 N N . ASN A 1 101 ? 12.546 -13.651 -5.325 1.00 91.25 101 ASN A N 1
ATOM 826 C CA . ASN A 1 101 ? 13.488 -14.518 -6.044 1.00 91.25 101 ASN A CA 1
ATOM 827 C C . ASN A 1 101 ? 13.785 -14.047 -7.477 1.00 91.25 101 ASN A C 1
ATOM 829 O O . ASN A 1 101 ? 14.711 -14.554 -8.107 1.00 91.25 101 ASN A O 1
ATOM 833 N N . THR A 1 102 ? 13.006 -13.099 -8.003 1.00 90.75 102 THR A N 1
ATOM 834 C CA . THR A 1 102 ? 13.161 -12.559 -9.364 1.00 90.75 102 THR A CA 1
ATOM 835 C C . THR A 1 102 ? 13.839 -11.192 -9.389 1.00 90.75 102 THR A C 1
ATOM 837 O O . THR A 1 102 ? 14.450 -10.835 -10.389 1.00 90.75 102 THR A O 1
ATOM 840 N N . TRP A 1 103 ? 13.740 -10.430 -8.299 1.00 88.94 103 TRP A N 1
ATOM 841 C CA . TRP A 1 103 ? 14.356 -9.118 -8.136 1.00 88.94 103 TRP A CA 1
ATOM 842 C C . TRP A 1 103 ? 15.519 -9.210 -7.150 1.00 88.94 103 TRP A C 1
ATOM 844 O O . TRP A 1 103 ? 15.348 -9.718 -6.043 1.00 88.94 103 TRP A O 1
ATOM 854 N N . LYS A 1 104 ? 16.700 -8.737 -7.552 1.00 90.88 104 LYS A N 1
ATOM 855 C CA . LYS A 1 104 ? 17.928 -8.806 -6.753 1.00 90.88 104 LYS A CA 1
ATOM 856 C C . LYS A 1 104 ? 18.398 -7.385 -6.432 1.00 90.88 104 LYS A C 1
ATOM 858 O O . LYS A 1 104 ? 19.197 -6.853 -7.196 1.00 90.88 104 LYS A O 1
ATOM 863 N N . PRO A 1 105 ? 17.872 -6.758 -5.364 1.00 92.50 105 PRO A N 1
ATOM 864 C CA . PRO A 1 105 ? 18.334 -5.439 -4.954 1.00 92.50 105 PRO A CA 1
ATOM 865 C C . PRO A 1 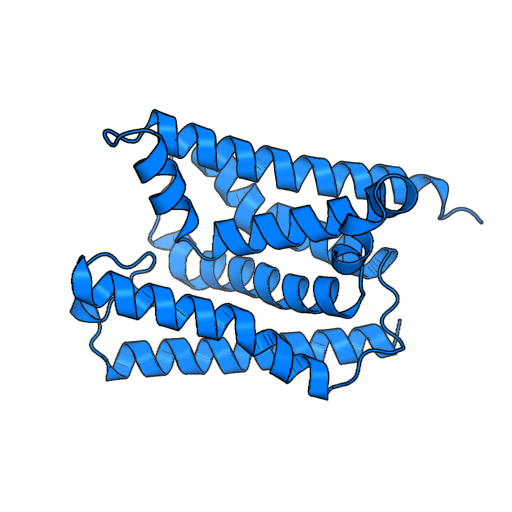105 ? 19.788 -5.509 -4.475 1.00 92.50 105 PRO A C 1
ATOM 867 O O . PRO A 1 105 ? 20.220 -6.527 -3.927 1.00 92.50 105 PRO A O 1
ATOM 870 N N . GLU A 1 106 ? 20.521 -4.411 -4.632 1.00 93.19 106 GLU A N 1
ATOM 871 C CA . GLU A 1 106 ? 21.919 -4.289 -4.210 1.00 93.19 106 GLU A CA 1
ATOM 872 C C . GLU A 1 106 ? 22.112 -3.104 -3.251 1.00 93.19 106 GLU A C 1
ATOM 874 O O . GLU A 1 106 ? 21.311 -2.170 -3.188 1.00 93.19 106 GLU A O 1
ATOM 879 N N . GLY A 1 107 ? 23.180 -3.145 -2.450 1.00 94.88 107 GLY A N 1
ATOM 880 C CA . GLY A 1 107 ? 23.524 -2.055 -1.534 1.00 94.88 107 GLY A CA 1
ATOM 881 C C . GLY A 1 107 ? 22.405 -1.710 -0.540 1.00 94.88 107 GLY A C 1
ATOM 882 O O . GLY A 1 107 ? 21.882 -2.582 0.156 1.00 94.88 107 GLY A O 1
ATOM 883 N N . MET A 1 108 ? 22.054 -0.421 -0.448 1.00 94.81 108 MET A N 1
ATOM 884 C CA . MET A 1 108 ? 21.016 0.061 0.476 1.00 94.81 108 MET A CA 1
ATOM 885 C C . MET A 1 108 ? 19.602 -0.392 0.095 1.00 94.81 108 MET A C 1
ATOM 887 O O . MET A 1 108 ? 18.749 -0.485 0.981 1.00 94.81 108 MET A O 1
ATOM 891 N N . GLU A 1 109 ? 19.351 -0.716 -1.179 1.00 94.81 109 GLU A N 1
ATOM 892 C CA . GLU A 1 109 ? 18.032 -1.170 -1.626 1.00 94.81 109 GLU A CA 1
ATOM 893 C C . GLU A 1 109 ? 17.626 -2.464 -0.918 1.00 94.81 109 GLU A C 1
ATOM 895 O O . GLU A 1 109 ? 16.459 -2.636 -0.596 1.00 94.81 109 GLU A O 1
ATOM 900 N N . ILE A 1 110 ? 18.577 -3.337 -0.563 1.00 96.12 110 ILE A N 1
ATOM 901 C CA . ILE A 1 110 ? 18.291 -4.564 0.198 1.00 96.12 110 ILE A CA 1
ATOM 902 C C . ILE A 1 110 ? 17.547 -4.230 1.495 1.00 96.12 110 ILE A C 1
ATOM 904 O O . ILE A 1 110 ? 16.503 -4.808 1.792 1.00 96.12 110 ILE A O 1
ATOM 908 N N . ILE A 1 111 ? 18.068 -3.266 2.257 1.00 97.56 111 ILE A N 1
ATOM 909 C CA . ILE A 1 111 ? 17.489 -2.875 3.544 1.00 97.56 111 ILE A CA 1
ATOM 910 C C . ILE A 1 111 ? 16.125 -2.229 3.313 1.00 97.56 111 ILE A C 1
ATOM 912 O O . ILE A 1 111 ? 15.154 -2.592 3.971 1.00 97.56 111 ILE A O 1
ATOM 916 N N . ILE A 1 112 ? 16.026 -1.300 2.364 1.00 97.69 112 ILE A N 1
ATOM 917 C CA . ILE A 1 112 ? 14.776 -0.577 2.108 1.00 97.69 112 ILE A CA 1
ATOM 918 C C . ILE A 1 112 ? 13.676 -1.534 1.646 1.00 97.69 112 ILE A C 1
ATOM 920 O O . ILE A 1 112 ? 12.552 -1.443 2.143 1.00 97.69 112 ILE A O 1
ATOM 924 N N . GLN A 1 113 ? 13.999 -2.520 0.807 1.00 97.25 113 GLN A N 1
ATOM 925 C CA . GLN A 1 113 ? 13.028 -3.520 0.378 1.00 97.25 113 GLN A CA 1
ATOM 926 C C . GLN A 1 113 ? 12.543 -4.404 1.534 1.00 97.25 113 GLN A C 1
ATOM 928 O O . GLN A 1 113 ? 11.345 -4.689 1.597 1.00 97.25 113 GLN A O 1
ATOM 933 N N . GLU A 1 114 ? 13.405 -4.776 2.490 1.00 97.81 114 GLU A N 1
ATOM 934 C CA . GLU A 1 114 ? 12.953 -5.443 3.722 1.00 97.81 114 GLU A CA 1
ATOM 935 C C . GLU A 1 114 ? 12.024 -4.548 4.548 1.00 97.81 114 GLU A C 1
ATOM 937 O O . GLU A 1 114 ? 11.024 -5.020 5.095 1.00 97.81 114 GLU A O 1
ATOM 942 N N . PHE A 1 115 ? 12.294 -3.242 4.616 1.00 98.50 115 PHE A N 1
ATOM 943 C CA . PHE A 1 115 ? 11.396 -2.332 5.318 1.00 98.50 115 PHE A CA 1
ATOM 944 C C . PHE A 1 115 ? 10.026 -2.242 4.641 1.00 98.50 115 PHE A C 1
ATOM 946 O O . PHE A 1 115 ? 9.008 -2.439 5.304 1.00 98.50 115 PHE A O 1
ATOM 953 N N . LEU A 1 116 ? 9.984 -2.020 3.328 1.00 98.50 116 LEU A N 1
ATOM 954 C CA . LEU A 1 116 ? 8.739 -1.843 2.577 1.00 98.50 116 LEU A CA 1
ATOM 955 C C . LEU A 1 116 ? 7.864 -3.103 2.535 1.00 98.50 116 LEU A C 1
ATOM 957 O O . LEU A 1 116 ? 6.636 -2.985 2.481 1.00 98.50 116 LEU A O 1
ATOM 961 N N . HIS A 1 117 ? 8.480 -4.289 2.561 1.00 98.44 117 HIS A N 1
ATOM 962 C CA . HIS A 1 117 ? 7.796 -5.565 2.330 1.00 98.44 117 HIS A CA 1
ATOM 963 C C . HIS A 1 117 ? 7.721 -6.487 3.549 1.00 98.44 117 HIS A C 1
ATOM 965 O O . HIS A 1 117 ? 7.000 -7.487 3.501 1.00 98.44 117 HIS A O 1
ATOM 971 N N . VAL A 1 118 ? 8.428 -6.177 4.639 1.00 98.31 118 VAL A N 1
ATOM 972 C CA . VAL A 1 118 ? 8.403 -6.972 5.876 1.00 98.31 118 VAL A CA 1
ATOM 973 C C . VAL A 1 118 ? 8.182 -6.082 7.095 1.00 98.31 118 VAL A C 1
ATOM 975 O O . VAL A 1 118 ? 7.163 -6.232 7.772 1.00 98.31 118 VAL A O 1
ATOM 978 N N . VAL A 1 119 ? 9.082 -5.131 7.368 1.00 98.50 119 VAL A N 1
ATOM 979 C CA . VAL A 1 119 ? 9.036 -4.343 8.616 1.00 98.50 119 VAL A CA 1
ATOM 980 C C . VAL A 1 119 ? 7.776 -3.485 8.689 1.00 98.50 119 VAL A C 1
ATOM 982 O O . VAL A 1 119 ? 7.065 -3.542 9.689 1.00 98.50 119 VAL A O 1
ATOM 985 N N . ASN A 1 120 ? 7.456 -2.732 7.638 1.00 98.69 120 ASN A N 1
ATOM 986 C CA . ASN A 1 120 ? 6.284 -1.862 7.584 1.00 98.69 120 ASN A CA 1
ATOM 987 C C . ASN A 1 120 ? 4.958 -2.638 7.665 1.00 98.69 120 ASN A C 1
ATOM 989 O O . ASN A 1 120 ? 4.118 -2.248 8.479 1.00 98.69 120 ASN A O 1
ATOM 993 N N . PRO A 1 121 ? 4.743 -3.740 6.911 1.00 98.75 121 PRO A N 1
ATOM 994 C CA . PRO A 1 121 ? 3.565 -4.585 7.103 1.00 98.75 121 PRO A CA 1
ATOM 995 C C . PRO A 1 121 ? 3.399 -5.072 8.548 1.00 98.75 121 PRO A C 1
ATOM 997 O O . PRO A 1 121 ? 2.309 -4.961 9.113 1.00 98.75 121 PRO A O 1
ATOM 1000 N N . PHE A 1 122 ? 4.474 -5.556 9.181 1.00 98.44 122 PHE A N 1
ATOM 1001 C CA . PHE A 1 122 ? 4.428 -6.003 10.577 1.00 98.44 122 PHE A CA 1
ATOM 1002 C C . PHE A 1 122 ? 4.163 -4.850 11.550 1.00 98.44 122 PHE A C 1
ATOM 1004 O O . PHE A 1 122 ? 3.323 -4.972 12.443 1.00 98.44 122 PHE A O 1
ATOM 1011 N N . ALA A 1 123 ? 4.835 -3.714 11.367 1.00 98.00 123 ALA A N 1
ATOM 1012 C CA . ALA A 1 123 ? 4.633 -2.511 12.165 1.00 98.00 123 ALA A CA 1
ATOM 1013 C C . ALA A 1 123 ? 3.184 -2.010 12.059 1.00 98.00 123 ALA A C 1
ATOM 1015 O O . ALA A 1 123 ? 2.562 -1.657 13.063 1.00 98.00 123 ALA A O 1
ATOM 1016 N N . PHE A 1 124 ? 2.603 -2.044 10.859 1.00 98.44 124 PHE A N 1
ATOM 1017 C CA . PHE A 1 124 ? 1.225 -1.627 10.647 1.00 98.44 124 PHE A CA 1
ATOM 1018 C C . PHE A 1 124 ? 0.209 -2.611 11.239 1.00 98.44 124 PHE A C 1
ATOM 1020 O O . PHE A 1 124 ? -0.793 -2.185 11.815 1.00 98.44 124 PHE A O 1
ATOM 1027 N N . LEU A 1 125 ? 0.484 -3.917 11.182 1.00 97.88 125 LEU A N 1
ATOM 1028 C CA . LEU A 1 125 ? -0.314 -4.925 11.880 1.00 97.88 125 LEU A CA 1
ATOM 1029 C C . LEU A 1 125 ? -0.312 -4.683 13.397 1.00 97.88 125 LEU A C 1
ATOM 1031 O O . LEU A 1 125 ? -1.372 -4.691 14.022 1.00 97.88 125 LEU A O 1
ATOM 1035 N N . ILE A 1 126 ? 0.854 -4.404 13.987 1.00 95.69 126 ILE A N 1
ATOM 1036 C CA . ILE A 1 126 ? 0.991 -4.037 15.404 1.00 95.69 126 ILE A CA 1
ATOM 1037 C C . ILE A 1 126 ? 0.155 -2.789 15.715 1.00 95.69 126 ILE A C 1
ATOM 1039 O O . ILE A 1 126 ? -0.640 -2.792 16.658 1.00 95.69 126 ILE A O 1
ATOM 1043 N N . TYR A 1 127 ? 0.278 -1.737 14.904 1.00 95.88 127 TYR A N 1
ATOM 1044 C CA . TYR A 1 127 ? -0.540 -0.533 15.038 1.00 95.88 127 TYR A CA 1
ATOM 1045 C C . TYR A 1 127 ? -2.044 -0.857 15.034 1.00 95.88 127 TYR A C 1
ATOM 1047 O O . TYR A 1 127 ? -2.781 -0.464 15.943 1.00 95.88 127 TYR A O 1
ATOM 1055 N N . TRP A 1 128 ? -2.506 -1.639 14.066 1.00 97.00 128 TRP A N 1
ATOM 1056 C CA . TRP A 1 128 ? -3.910 -2.010 13.964 1.00 97.00 128 TRP A CA 1
ATOM 1057 C C . TRP A 1 128 ? -4.385 -2.808 15.195 1.00 97.00 128 TRP A C 1
ATOM 1059 O O . TRP A 1 128 ? -5.414 -2.489 15.804 1.00 97.00 128 TRP A O 1
ATOM 1069 N N . ILE A 1 129 ? -3.581 -3.774 15.656 1.00 94.94 129 ILE A N 1
ATOM 1070 C CA . ILE A 1 129 ? -3.871 -4.599 16.839 1.00 94.94 129 ILE A CA 1
ATOM 1071 C C . ILE A 1 129 ? -3.948 -3.768 18.120 1.00 94.94 129 ILE A C 1
ATOM 1073 O O . ILE A 1 129 ? -4.758 -4.091 18.980 1.00 94.94 129 ILE A O 1
ATOM 1077 N N . PHE A 1 130 ? -3.184 -2.689 18.286 1.00 92.88 130 PHE A N 1
ATOM 1078 C CA . PHE A 1 130 ? -3.170 -1.961 19.564 1.00 92.88 130 PHE A CA 1
ATOM 1079 C C . PHE A 1 130 ? -3.998 -0.674 19.589 1.00 92.88 130 PHE A C 1
ATOM 1081 O O . PHE A 1 130 ? -4.408 -0.268 20.683 1.00 92.88 130 PHE A O 1
ATOM 1088 N N . PHE A 1 131 ? -4.266 -0.060 18.432 1.00 93.12 131 PHE A N 1
ATOM 1089 C CA . PHE A 1 131 ? -4.820 1.301 18.355 1.00 93.12 131 PHE A CA 1
ATOM 1090 C C . PHE A 1 131 ? -6.163 1.411 17.641 1.00 93.12 131 PHE A C 1
ATOM 1092 O O . PHE A 1 131 ? -6.922 2.328 17.944 1.00 93.12 131 PHE A O 1
ATOM 1099 N N . ILE A 1 132 ? -6.483 0.493 16.730 1.00 94.44 132 ILE A N 1
ATOM 1100 C CA . ILE A 1 132 ? -7.717 0.586 15.947 1.00 94.44 132 ILE A CA 1
ATOM 1101 C C . ILE A 1 132 ? -8.855 -0.168 16.644 1.00 94.44 132 ILE A C 1
ATOM 1103 O O . ILE A 1 132 ? -8.752 -1.376 16.872 1.00 94.44 132 ILE A O 1
ATOM 1107 N N . ASP A 1 133 ? -9.942 0.531 16.979 1.00 92.38 133 ASP A N 1
ATOM 1108 C CA . ASP A 1 133 ? -11.198 -0.094 17.421 1.00 92.38 133 ASP A CA 1
ATOM 1109 C C . ASP A 1 133 ? -12.047 -0.436 16.191 1.00 92.38 133 ASP A C 1
ATOM 1111 O O . ASP A 1 133 ? -12.353 0.430 15.380 1.00 92.38 133 ASP A O 1
ATOM 1115 N N . THR A 1 134 ? -12.397 -1.707 16.023 1.00 93.50 134 THR A N 1
ATOM 1116 C CA . THR A 1 134 ? -13.038 -2.238 14.809 1.00 93.50 134 THR A CA 1
ATOM 1117 C C . THR A 1 134 ? -14.456 -2.756 15.043 1.00 93.50 134 THR A C 1
ATOM 1119 O O . THR A 1 134 ? -15.040 -3.365 14.144 1.00 93.50 134 THR A O 1
ATOM 1122 N N . LYS A 1 135 ? -15.048 -2.491 16.215 1.00 89.69 135 LYS A N 1
ATOM 1123 C CA . LYS A 1 135 ? -16.388 -2.985 16.590 1.00 89.69 135 LYS A CA 1
ATOM 1124 C C . LYS A 1 135 ? -17.461 -2.659 15.551 1.00 89.69 135 LYS A C 1
ATOM 1126 O O . LYS A 1 135 ? -18.250 -3.536 15.181 1.00 89.69 135 LYS A O 1
ATOM 1131 N N . ASP A 1 136 ? -17.416 -1.442 15.017 1.00 91.19 136 ASP A N 1
ATOM 1132 C CA . ASP A 1 136 ? -18.420 -0.916 14.088 1.00 91.19 136 ASP A CA 1
ATOM 1133 C C . ASP A 1 136 ? -18.198 -1.315 12.623 1.00 91.19 136 ASP A C 1
ATOM 1135 O O . ASP A 1 136 ? -19.048 -1.030 11.775 1.00 91.19 136 ASP A O 1
ATOM 1139 N N . LEU A 1 137 ? -17.090 -1.995 12.295 1.00 95.81 137 LEU A N 1
ATOM 1140 C CA . LEU A 1 137 ? -16.851 -2.459 10.927 1.00 95.81 137 LEU A CA 1
ATOM 1141 C C . LEU A 1 137 ? -17.914 -3.469 10.508 1.00 95.81 137 LEU A C 1
ATOM 1143 O O . LEU A 1 137 ? -18.289 -4.358 11.272 1.00 95.81 137 LEU A O 1
ATOM 1147 N N . LYS A 1 138 ? -18.389 -3.379 9.273 1.00 96.44 138 LYS A N 1
ATOM 1148 C CA . LYS A 1 138 ? -19.360 -4.317 8.703 1.00 96.44 138 LYS A CA 1
ATOM 1149 C C . LYS A 1 138 ? -18.646 -5.202 7.698 1.00 96.44 138 LYS A C 1
ATOM 1151 O O . LYS A 1 138 ? -17.798 -4.722 6.963 1.00 96.44 138 LYS A O 1
ATOM 1156 N N . TYR A 1 139 ? -19.030 -6.471 7.578 1.00 95.50 139 TYR A N 1
ATOM 1157 C CA . TYR A 1 139 ? -18.430 -7.360 6.570 1.00 95.50 139 TYR A CA 1
ATOM 1158 C C . TYR A 1 139 ? -18.557 -6.813 5.137 1.00 95.50 139 TYR A C 1
ATOM 1160 O O . TYR A 1 139 ? -17.645 -6.989 4.335 1.00 95.50 139 TYR A O 1
ATOM 1168 N N . GLY A 1 140 ? -19.629 -6.068 4.837 1.00 95.56 140 GLY A N 1
ATOM 1169 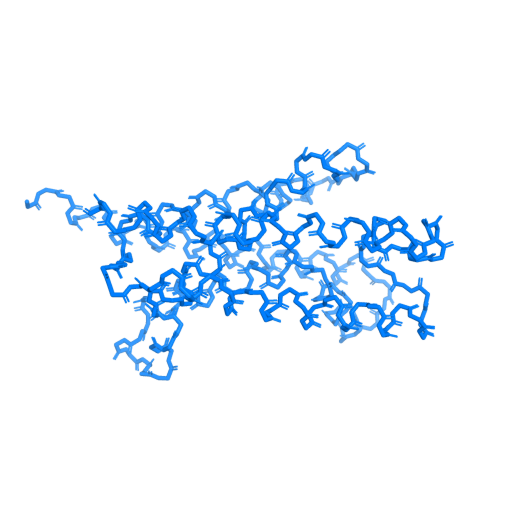C CA . GLY A 1 140 ? -19.790 -5.369 3.557 1.00 95.56 140 GLY A CA 1
ATOM 1170 C C . GLY A 1 140 ? -18.730 -4.292 3.282 1.00 95.56 140 GLY A C 1
ATOM 1171 O O . GLY A 1 140 ? -18.495 -3.959 2.122 1.00 95.56 140 GLY A O 1
ATOM 1172 N N . ASP A 1 141 ? -18.032 -3.785 4.305 1.00 95.94 141 ASP A N 1
ATOM 1173 C CA . ASP A 1 141 ? -16.910 -2.865 4.109 1.00 95.94 141 ASP A CA 1
ATOM 1174 C C . ASP A 1 141 ? -15.755 -3.534 3.356 1.00 95.94 141 ASP A C 1
ATOM 1176 O O . ASP A 1 141 ? -15.085 -2.849 2.585 1.00 95.94 141 ASP A O 1
ATOM 1180 N N . ALA A 1 142 ? -15.569 -4.854 3.482 1.00 95.75 142 ALA A N 1
ATOM 1181 C CA . ALA A 1 142 ? -14.518 -5.577 2.765 1.00 95.75 142 ALA A CA 1
ATOM 1182 C C . ALA A 1 142 ? -14.642 -5.436 1.240 1.00 95.75 142 ALA A C 1
ATOM 1184 O O . ALA A 1 142 ? -13.637 -5.299 0.549 1.00 95.75 142 ALA A O 1
ATOM 1185 N N . VAL A 1 143 ? -15.870 -5.379 0.712 1.00 96.12 143 VAL A N 1
ATOM 1186 C CA . VAL A 1 143 ? -16.111 -5.145 -0.722 1.00 96.12 143 VAL A CA 1
ATOM 1187 C C . VAL A 1 143 ? -15.629 -3.753 -1.127 1.00 96.12 143 VAL A C 1
ATOM 1189 O O . VAL A 1 143 ? -15.033 -3.582 -2.186 1.00 96.12 143 VAL A O 1
ATOM 1192 N N . THR A 1 144 ? -15.808 -2.753 -0.260 1.00 96.62 144 THR A N 1
ATOM 1193 C CA . THR A 1 144 ? -15.330 -1.389 -0.535 1.00 96.62 144 THR A CA 1
ATOM 1194 C C . THR A 1 144 ? -13.805 -1.287 -0.552 1.00 96.62 144 THR A C 1
ATOM 1196 O O . THR A 1 144 ? -13.270 -0.383 -1.190 1.00 96.62 144 THR A O 1
ATOM 1199 N N . TYR A 1 145 ? -13.090 -2.232 0.073 1.00 96.69 145 TYR A N 1
ATOM 1200 C CA . TYR A 1 145 ? -11.626 -2.291 0.012 1.00 96.69 145 TYR A CA 1
ATOM 1201 C C . TYR A 1 145 ? -11.133 -2.701 -1.381 1.00 96.69 145 TYR A C 1
ATOM 1203 O O . TYR A 1 145 ? -9.993 -2.435 -1.731 1.00 96.69 145 TYR A O 1
ATOM 1211 N N . LEU A 1 146 ? -11.982 -3.295 -2.225 1.00 97.38 146 LEU A N 1
ATOM 1212 C CA . LEU A 1 146 ? -11.609 -3.626 -3.601 1.00 97.38 146 LEU A CA 1
ATOM 1213 C C . LEU A 1 146 ? -11.554 -2.399 -4.516 1.00 97.38 146 LEU A C 1
ATOM 1215 O O . LEU A 1 146 ? -10.971 -2.480 -5.596 1.00 97.38 146 LEU A O 1
ATOM 1219 N N . LEU A 1 147 ? -12.105 -1.253 -4.098 1.00 97.62 147 LEU A N 1
ATOM 1220 C CA . LEU A 1 147 ? -12.115 -0.041 -4.916 1.00 97.62 147 LEU A CA 1
ATOM 1221 C C . LEU A 1 147 ? -10.693 0.424 -5.248 1.00 97.62 147 LEU A C 1
ATOM 1223 O O . LEU A 1 147 ? -10.386 0.683 -6.408 1.00 97.62 147 LEU A O 1
ATOM 1227 N N . PHE A 1 148 ? -9.815 0.484 -4.247 1.00 97.69 148 PHE A N 1
ATOM 1228 C CA . PHE A 1 148 ? -8.438 0.933 -4.437 1.00 97.69 148 PHE A CA 1
ATOM 1229 C C . PHE A 1 148 ? -7.629 0.036 -5.397 1.00 97.69 148 PHE A C 1
ATOM 1231 O O . PHE A 1 148 ? -7.125 0.561 -6.390 1.00 97.69 148 PHE A O 1
ATOM 1238 N N . PRO A 1 149 ? -7.532 -1.297 -5.197 1.00 97.31 149 PRO A N 1
ATOM 1239 C CA . PRO A 1 149 ? -6.838 -2.165 -6.144 1.00 97.31 149 PRO A CA 1
ATOM 1240 C C . PRO A 1 149 ? -7.527 -2.218 -7.519 1.00 97.31 149 PRO A C 1
ATOM 1242 O O . PRO A 1 149 ? -6.840 -2.393 -8.520 1.00 97.31 149 PRO A O 1
ATOM 1245 N N . SER A 1 150 ? -8.846 -2.003 -7.611 1.00 98.00 150 SER A N 1
ATOM 1246 C CA . SER A 1 150 ? -9.534 -1.903 -8.911 1.00 98.00 150 SER A CA 1
ATOM 1247 C C . SER A 1 150 ? -9.115 -0.660 -9.690 1.00 98.00 150 SER A C 1
ATOM 1249 O O . SER A 1 150 ? -8.788 -0.756 -10.871 1.00 98.00 150 SER A O 1
ATOM 1251 N N . VAL A 1 151 ? -9.073 0.500 -9.028 1.00 98.19 151 VAL A N 1
ATOM 1252 C CA . VAL A 1 151 ? -8.580 1.748 -9.629 1.00 98.19 151 VAL A CA 1
ATOM 1253 C C . VAL A 1 151 ? -7.110 1.607 -10.017 1.00 98.19 151 VAL A C 1
ATOM 1255 O O . VAL A 1 151 ? -6.732 2.008 -11.115 1.00 98.19 151 VAL A O 1
ATOM 1258 N N . TYR A 1 152 ? -6.299 0.989 -9.155 1.00 98.25 152 TYR A N 1
ATOM 1259 C CA . TYR A 1 152 ? -4.903 0.692 -9.454 1.00 98.25 152 TYR A CA 1
ATOM 1260 C C . TYR A 1 152 ? -4.758 -0.133 -10.736 1.00 98.25 152 TYR A C 1
ATOM 1262 O O . TYR A 1 152 ? -4.086 0.308 -11.662 1.00 98.25 152 TYR A O 1
ATOM 1270 N N . LEU A 1 153 ? -5.436 -1.283 -10.830 1.00 97.50 153 LEU A N 1
ATOM 1271 C CA . LEU A 1 153 ? -5.362 -2.143 -12.014 1.00 97.50 153 LEU A CA 1
ATOM 1272 C C . LEU A 1 153 ? -5.855 -1.436 -13.275 1.00 97.50 153 LEU A C 1
ATOM 1274 O O . LEU A 1 153 ? -5.223 -1.559 -14.320 1.00 97.50 153 LEU A O 1
ATOM 1278 N N . PHE A 1 154 ? -6.941 -0.664 -13.180 1.00 97.75 154 PHE A N 1
ATOM 1279 C CA . PHE A 1 154 ? -7.430 0.125 -14.307 1.00 97.75 154 PHE A CA 1
ATOM 1280 C C . PHE A 1 154 ? -6.358 1.098 -14.814 1.00 97.75 154 PHE A C 1
ATOM 1282 O O . PHE A 1 154 ? -6.063 1.115 -16.007 1.00 97.75 154 PHE A O 1
ATOM 1289 N N . ILE A 1 155 ? -5.730 1.864 -13.914 1.00 97.56 155 ILE A N 1
ATOM 1290 C CA . ILE A 1 155 ? -4.658 2.802 -14.271 1.00 97.56 155 ILE A CA 1
ATOM 1291 C C . ILE A 1 155 ? -3.448 2.054 -14.842 1.00 97.56 155 ILE A C 1
ATOM 1293 O O . ILE A 1 155 ? -2.900 2.486 -15.855 1.00 97.56 155 ILE A O 1
ATOM 1297 N N . THR A 1 156 ? -3.043 0.938 -14.230 1.00 97.25 156 THR A N 1
ATOM 1298 C CA . THR A 1 156 ? -1.912 0.119 -14.682 1.00 97.25 156 THR A CA 1
ATOM 1299 C C . THR A 1 156 ? -2.135 -0.423 -16.088 1.00 97.25 156 THR A C 1
ATOM 1301 O O . THR A 1 156 ? -1.257 -0.271 -16.931 1.00 97.25 156 THR A O 1
ATOM 1304 N N . PHE A 1 157 ? -3.302 -1.000 -16.382 1.00 97.06 157 PHE A N 1
ATOM 1305 C CA . PHE A 1 157 ? -3.598 -1.537 -17.711 1.00 97.06 157 PHE A CA 1
ATOM 1306 C C . PHE A 1 157 ? -3.808 -0.442 -18.748 1.00 97.06 157 PHE A C 1
ATOM 1308 O O . PHE A 1 157 ? -3.289 -0.551 -19.856 1.00 97.06 157 PHE A O 1
ATOM 1315 N N . PHE A 1 158 ? -4.509 0.636 -18.393 1.00 96.88 158 PHE A N 1
ATOM 1316 C CA . PHE A 1 158 ? -4.690 1.767 -19.295 1.00 96.88 158 PHE A CA 1
ATOM 1317 C C . PHE A 1 158 ? -3.339 2.372 -19.684 1.00 96.88 158 PHE A C 1
ATOM 1319 O O . PHE A 1 158 ? -3.022 2.455 -20.868 1.00 96.88 158 PHE A O 1
ATOM 1326 N N . ARG A 1 159 ? -2.490 2.715 -18.708 1.00 96.06 159 ARG A N 1
ATOM 1327 C CA . ARG A 1 159 ? -1.151 3.252 -18.990 1.00 96.06 159 ARG A CA 1
ATOM 1328 C C . ARG A 1 159 ? -0.264 2.238 -19.702 1.00 96.06 159 ARG A C 1
ATOM 1330 O O . ARG A 1 159 ? 0.365 2.604 -20.686 1.00 96.06 159 ARG A O 1
ATOM 1337 N N . GLY A 1 160 ? -0.255 0.982 -19.259 1.00 95.75 160 GLY A N 1
ATOM 1338 C CA . GLY A 1 160 ? 0.529 -0.081 -19.883 1.00 95.75 160 GLY A CA 1
ATOM 1339 C C . GLY A 1 160 ? 0.145 -0.329 -21.341 1.00 95.75 160 GLY A C 1
ATOM 1340 O O . GLY A 1 160 ? 1.018 -0.598 -22.158 1.00 95.75 160 GLY A O 1
ATOM 1341 N N . SER A 1 161 ? -1.126 -0.142 -21.711 1.00 94.69 161 SER A N 1
ATOM 1342 C CA . SER A 1 161 ? -1.563 -0.210 -23.112 1.00 94.69 161 SER A CA 1
ATOM 1343 C C . SER A 1 161 ? -1.020 0.929 -23.986 1.00 94.69 161 SER A C 1
ATOM 1345 O O . SER A 1 161 ? -0.864 0.747 -25.189 1.00 94.69 161 SER A O 1
ATOM 1347 N N . LEU A 1 162 ? -0.708 2.085 -23.388 1.00 96.00 162 LEU A N 1
ATOM 1348 C CA . LEU A 1 162 ? -0.196 3.266 -24.088 1.00 96.00 162 LEU A CA 1
ATOM 1349 C C . LEU A 1 162 ? 1.336 3.303 -24.126 1.00 96.00 162 LEU A C 1
ATOM 1351 O O . LEU A 1 162 ? 1.911 3.773 -25.102 1.00 96.00 162 LEU A O 1
ATOM 1355 N N . THR A 1 163 ? 1.996 2.846 -23.059 1.00 94.81 163 THR A N 1
ATOM 1356 C CA . THR A 1 163 ? 3.451 2.984 -22.881 1.00 94.81 163 THR A CA 1
ATOM 1357 C C . THR A 1 163 ? 4.218 1.667 -22.962 1.00 94.81 163 THR A C 1
ATOM 1359 O O . THR A 1 163 ? 5.443 1.689 -23.007 1.00 94.81 163 THR A O 1
ATOM 1362 N N . GLY A 1 164 ? 3.535 0.520 -22.916 1.00 94.31 164 GLY A N 1
ATOM 1363 C CA . GLY A 1 164 ? 4.158 -0.804 -22.805 1.00 94.31 164 GLY A CA 1
ATOM 1364 C C . GLY A 1 164 ? 4.763 -1.109 -21.429 1.00 94.31 164 GLY A C 1
ATOM 1365 O O . GLY A 1 164 ? 5.289 -2.200 -21.224 1.00 94.31 164 GLY A O 1
ATOM 1366 N N . PHE A 1 165 ? 4.691 -0.176 -20.475 1.00 94.62 165 PHE A N 1
ATOM 1367 C CA . PHE A 1 165 ? 5.261 -0.349 -19.142 1.00 94.62 165 PHE A CA 1
ATOM 1368 C C . PHE A 1 165 ? 4.227 -0.889 -18.150 1.00 94.62 165 PHE A C 1
ATOM 1370 O O . PHE A 1 165 ? 3.179 -0.277 -17.933 1.00 94.62 165 PHE A O 1
ATOM 1377 N N . TYR A 1 166 ? 4.579 -1.988 -17.482 1.00 96.69 166 TYR A N 1
ATOM 1378 C CA . TYR A 1 166 ? 3.822 -2.573 -16.380 1.00 96.69 166 TYR A CA 1
ATOM 1379 C C . TYR A 1 166 ? 4.725 -2.678 -15.142 1.00 96.69 166 TYR A C 1
ATOM 1381 O O . TYR A 1 166 ? 5.821 -3.226 -15.259 1.00 96.69 166 TYR A O 1
ATOM 1389 N N . PRO A 1 167 ? 4.280 -2.231 -13.950 1.00 94.69 167 PRO A N 1
ATOM 1390 C CA . PRO A 1 167 ? 5.102 -2.275 -12.734 1.00 94.69 167 PRO A CA 1
ATOM 1391 C C . PRO A 1 167 ? 5.487 -3.693 -12.295 1.00 94.69 167 PRO A C 1
ATOM 1393 O O . PRO A 1 167 ? 6.457 -3.885 -11.572 1.00 94.69 167 PRO A O 1
ATOM 1396 N N . TYR A 1 168 ? 4.716 -4.701 -12.711 1.00 95.69 168 TYR A N 1
ATOM 1397 C CA . TYR A 1 168 ? 4.930 -6.089 -12.324 1.00 95.69 168 TYR A CA 1
ATOM 1398 C C . TYR A 1 168 ? 4.787 -7.019 -13.525 1.00 95.69 168 TYR A C 1
ATOM 1400 O O . TYR A 1 168 ? 3.851 -6.884 -14.313 1.00 95.69 168 TYR A O 1
ATOM 1408 N N . TRP A 1 169 ? 5.667 -8.019 -13.618 1.00 94.25 169 TRP A N 1
ATOM 1409 C CA . TRP A 1 169 ? 5.672 -8.988 -14.719 1.00 94.25 169 TRP A CA 1
ATOM 1410 C C . TRP A 1 169 ? 4.365 -9.790 -14.816 1.00 94.25 169 TRP A C 1
ATOM 1412 O O . TRP A 1 169 ? 3.910 -10.091 -15.912 1.00 94.25 169 TRP A O 1
ATOM 1422 N N . PHE A 1 170 ? 3.718 -10.089 -13.685 1.00 94.31 170 PHE A N 1
ATOM 1423 C CA . PHE A 1 170 ? 2.448 -10.825 -13.650 1.00 94.31 170 PHE A CA 1
ATOM 1424 C C . PHE A 1 170 ? 1.234 -9.971 -14.056 1.00 94.31 170 PHE A C 1
ATOM 1426 O O . PHE A 1 170 ? 0.135 -10.502 -14.202 1.00 94.31 170 PHE A O 1
ATOM 1433 N N . LEU A 1 171 ? 1.418 -8.657 -14.235 1.00 96.50 171 LEU A N 1
ATOM 1434 C CA . LEU A 1 171 ? 0.425 -7.748 -14.818 1.00 96.50 171 LEU A CA 1
ATOM 1435 C C . LEU A 1 171 ? 0.752 -7.378 -16.270 1.00 96.50 171 LEU A C 1
ATOM 1437 O O . LEU A 1 171 ? -0.033 -6.679 -16.906 1.00 96.50 171 LEU A O 1
ATOM 1441 N N . ASP A 1 172 ? 1.898 -7.818 -16.789 1.00 96.56 172 ASP A N 1
ATOM 1442 C CA . ASP A 1 172 ? 2.357 -7.484 -18.131 1.00 96.56 172 ASP A CA 1
ATOM 1443 C C . ASP A 1 172 ? 1.570 -8.285 -19.173 1.00 96.56 172 ASP A C 1
ATOM 1445 O O . ASP A 1 172 ? 1.852 -9.452 -19.456 1.00 96.56 172 ASP A O 1
ATOM 1449 N N . VAL A 1 173 ? 0.556 -7.639 -19.748 1.00 95.50 173 VAL A N 1
ATOM 1450 C CA . VAL A 1 173 ? -0.319 -8.232 -20.768 1.00 95.50 173 VAL A CA 1
ATOM 1451 C C . VAL A 1 173 ? 0.457 -8.590 -22.036 1.00 95.50 173 VAL A C 1
ATO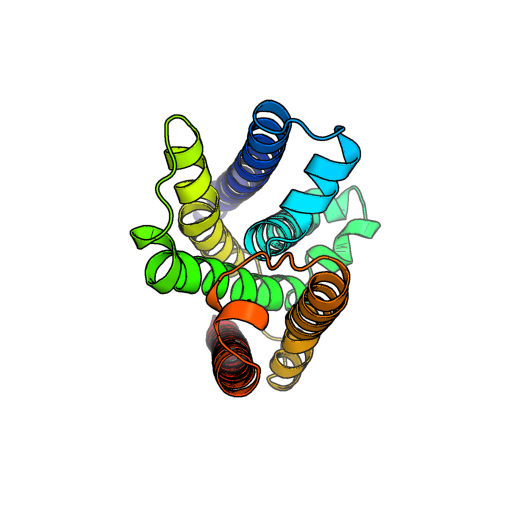M 1453 O O . VAL A 1 173 ? 0.121 -9.579 -22.686 1.00 95.50 173 VAL A O 1
ATOM 1456 N N . GLY A 1 174 ? 1.503 -7.829 -22.374 1.00 93.88 174 GLY A N 1
ATOM 1457 C CA . GLY A 1 174 ? 2.333 -8.095 -23.548 1.00 93.88 174 GLY A CA 1
ATOM 1458 C C . GLY A 1 174 ? 3.133 -9.389 -23.411 1.00 93.88 174 GLY A C 1
ATOM 1459 O O . GLY A 1 174 ? 3.313 -10.102 -24.395 1.00 93.88 174 GLY A O 1
ATOM 1460 N N . LYS A 1 175 ? 3.565 -9.724 -22.189 1.00 94.19 175 LYS A N 1
ATOM 1461 C CA . LYS A 1 175 ? 4.323 -10.954 -21.900 1.00 94.19 175 LYS A CA 1
ATOM 1462 C C . LYS A 1 175 ? 3.444 -12.154 -21.560 1.00 94.19 175 LYS A C 1
ATOM 1464 O O . LYS A 1 175 ? 3.747 -13.266 -21.979 1.00 94.19 175 LYS A O 1
ATOM 1469 N N . MET A 1 176 ? 2.387 -11.947 -20.779 1.00 95.94 176 MET A N 1
ATOM 1470 C CA . MET A 1 176 ? 1.603 -13.031 -20.168 1.00 95.94 176 MET A CA 1
ATOM 1471 C C . MET A 1 176 ? 0.278 -13.308 -20.891 1.00 95.94 176 MET A C 1
ATOM 1473 O O . MET A 1 176 ? -0.324 -14.368 -20.697 1.00 95.94 176 MET A O 1
ATOM 1477 N N . GLY A 1 177 ? -0.192 -12.363 -21.712 1.00 96.00 177 GLY A N 1
ATOM 1478 C CA . GLY A 1 177 ? -1.502 -12.402 -22.353 1.00 96.00 177 GLY A CA 1
ATOM 1479 C C . GLY A 1 177 ? -2.661 -12.107 -21.392 1.00 96.00 177 GLY A C 1
ATOM 1480 O O . GLY A 1 177 ? -2.575 -12.299 -20.177 1.00 96.00 177 GLY A O 1
ATOM 1481 N N . TRP A 1 178 ? -3.789 -11.659 -21.949 1.00 94.69 178 TRP A N 1
ATOM 1482 C CA . TRP A 1 178 ? -4.957 -11.238 -21.166 1.00 94.69 178 TRP A CA 1
ATOM 1483 C C . TRP A 1 178 ? -5.528 -12.334 -20.267 1.00 94.69 178 TRP A C 1
ATOM 1485 O O . TRP A 1 178 ? -5.854 -12.054 -19.120 1.00 94.69 178 TRP A O 1
ATOM 1495 N N . ILE A 1 179 ? -5.612 -13.577 -20.750 1.00 96.62 179 ILE A N 1
ATOM 1496 C CA . ILE A 1 179 ? -6.191 -14.693 -19.983 1.00 96.62 179 ILE A CA 1
ATOM 1497 C C . ILE A 1 179 ? -5.427 -14.890 -18.667 1.00 96.62 179 ILE A C 1
ATOM 1499 O O . ILE A 1 179 ? -6.027 -14.928 -17.592 1.00 96.62 179 ILE A O 1
ATOM 1503 N N . THR A 1 180 ? -4.099 -14.958 -18.746 1.00 96.44 180 THR A N 1
ATOM 1504 C CA . THR A 1 180 ? -3.232 -15.186 -17.588 1.00 96.44 180 THR A CA 1
ATOM 1505 C C . THR A 1 180 ? -3.254 -13.998 -16.631 1.00 96.44 180 THR A C 1
ATOM 1507 O O . THR A 1 180 ? -3.411 -14.180 -15.424 1.00 96.44 180 THR A O 1
ATOM 1510 N N . VAL A 1 181 ? -3.157 -12.771 -17.157 1.00 96.25 181 VAL A N 1
ATOM 1511 C CA . VAL A 1 181 ? -3.208 -11.549 -16.340 1.00 96.25 181 VAL A CA 1
ATOM 1512 C C . VAL A 1 181 ? -4.552 -11.419 -15.624 1.00 96.25 181 VAL A C 1
ATOM 1514 O O . VAL A 1 181 ? -4.578 -11.153 -14.424 1.00 96.25 181 VAL A O 1
ATOM 1517 N N . SER A 1 182 ? -5.671 -11.675 -16.309 1.00 95.31 182 SER A N 1
ATOM 1518 C CA . SER A 1 182 ? -7.000 -11.657 -15.691 1.00 95.31 182 SER A CA 1
ATOM 1519 C C . SER A 1 182 ? -7.135 -12.697 -14.578 1.00 95.31 182 SER A C 1
ATOM 1521 O O . SER A 1 182 ? -7.723 -12.389 -13.542 1.00 95.31 182 SER A O 1
ATOM 1523 N N . ALA A 1 183 ? -6.552 -13.890 -14.736 1.00 96.31 183 ALA A N 1
ATOM 1524 C CA . ALA A 1 183 ? -6.535 -14.904 -13.684 1.00 96.31 183 ALA A CA 1
ATOM 1525 C C . ALA A 1 183 ? -5.729 -14.449 -12.451 1.00 96.31 183 ALA A C 1
ATOM 1527 O O . ALA A 1 183 ? -6.224 -14.567 -11.328 1.00 96.31 183 ALA A O 1
ATOM 1528 N N . TYR A 1 184 ? -4.538 -13.865 -12.641 1.00 94.50 184 TYR A N 1
ATOM 1529 C CA . TYR A 1 184 ? -3.751 -13.290 -11.541 1.00 94.50 184 TYR A CA 1
ATOM 1530 C C . TYR A 1 184 ? -4.492 -12.151 -10.837 1.00 94.50 184 TYR A C 1
ATOM 1532 O O . TYR A 1 184 ? -4.585 -12.145 -9.609 1.00 94.50 184 TYR A O 1
ATOM 1540 N N . SER A 1 185 ? -5.053 -11.204 -11.594 1.00 95.12 185 SER A N 1
ATOM 1541 C CA . SER A 1 185 ? -5.823 -10.087 -11.039 1.00 95.12 185 SER A CA 1
ATOM 1542 C C . SER A 1 185 ? -7.039 -10.566 -10.246 1.00 95.12 185 SER A C 1
ATOM 1544 O O . SER A 1 185 ? -7.279 -10.087 -9.139 1.00 95.12 185 SER A O 1
ATOM 1546 N N . PHE A 1 186 ? -7.778 -11.548 -10.769 1.00 96.50 186 PHE A N 1
ATOM 1547 C CA . PHE A 1 186 ? -8.920 -12.132 -10.073 1.00 96.50 186 PHE A CA 1
ATOM 1548 C C . PHE A 1 186 ? -8.500 -12.855 -8.787 1.00 96.50 186 PHE A C 1
ATOM 1550 O O . PHE A 1 186 ? -9.093 -12.627 -7.732 1.00 96.50 186 PHE A O 1
ATOM 1557 N N . GLY A 1 187 ? -7.438 -13.664 -8.842 1.00 96.00 187 GLY A N 1
ATOM 1558 C CA . GLY A 1 187 ? -6.871 -14.321 -7.663 1.00 96.00 187 GLY A CA 1
ATOM 1559 C C . GLY A 1 187 ? -6.457 -13.318 -6.585 1.00 96.00 187 GLY A C 1
ATOM 1560 O O . GLY A 1 187 ? -6.812 -13.486 -5.418 1.00 96.00 187 GLY A O 1
ATOM 1561 N N . LEU A 1 188 ? -5.794 -12.224 -6.970 1.00 94.69 188 LEU A N 1
ATOM 1562 C CA . LEU A 1 188 ? -5.449 -11.142 -6.048 1.00 94.69 188 LEU A CA 1
ATOM 1563 C C . LEU A 1 188 ? -6.697 -10.513 -5.421 1.00 94.69 188 LEU A C 1
ATOM 1565 O O . LEU A 1 188 ? -6.709 -10.320 -4.209 1.00 94.69 188 LEU A O 1
ATOM 1569 N N . PHE A 1 189 ? -7.764 -10.246 -6.181 1.00 95.50 189 PHE A N 1
ATOM 1570 C CA . PHE A 1 189 ? -9.012 -9.721 -5.612 1.00 95.50 189 PHE A CA 1
ATOM 1571 C C . PHE A 1 189 ? -9.656 -10.657 -4.593 1.00 95.50 189 PHE A C 1
ATOM 1573 O O . PHE A 1 189 ? -10.123 -10.187 -3.554 1.00 95.50 189 PHE A O 1
ATOM 1580 N N . LEU A 1 190 ? -9.643 -11.969 -4.837 1.00 97.06 190 LEU A N 1
ATOM 1581 C CA . LEU A 1 190 ? -10.117 -12.939 -3.851 1.00 97.06 190 LEU A CA 1
ATOM 1582 C C . LEU A 1 190 ? -9.273 -12.899 -2.575 1.00 97.06 190 LEU A C 1
ATOM 1584 O O . LEU A 1 190 ? -9.822 -12.964 -1.474 1.00 97.06 190 LEU A O 1
ATOM 1588 N N . ILE A 1 191 ? -7.956 -12.735 -2.705 1.00 95.75 191 ILE A N 1
ATOM 1589 C CA . ILE A 1 191 ? -7.044 -12.598 -1.566 1.00 95.75 191 ILE A CA 1
ATOM 1590 C C . ILE A 1 191 ? -7.307 -11.279 -0.813 1.00 95.75 191 ILE A C 1
ATOM 1592 O O . ILE A 1 191 ? -7.435 -11.309 0.411 1.00 95.75 191 ILE A O 1
ATOM 1596 N N . PHE A 1 192 ? -7.482 -10.145 -1.510 1.00 94.50 192 PHE A N 1
ATOM 1597 C CA . PHE A 1 192 ? -7.873 -8.855 -0.907 1.00 94.50 192 PHE A CA 1
ATOM 1598 C C . PHE A 1 192 ? -9.164 -8.986 -0.107 1.00 94.50 192 PHE A C 1
ATOM 1600 O O . PHE A 1 192 ? -9.221 -8.571 1.052 1.00 94.50 192 PHE A O 1
ATOM 1607 N N . LEU A 1 193 ? -10.190 -9.592 -0.706 1.00 97.19 193 LEU A N 1
ATOM 1608 C CA . LEU A 1 193 ? -11.478 -9.787 -0.057 1.00 97.19 193 LEU A CA 1
ATOM 1609 C C . LEU A 1 193 ? -11.353 -10.706 1.165 1.00 97.19 193 LEU A C 1
ATOM 1611 O O . LEU A 1 193 ? -11.904 -10.398 2.219 1.00 97.19 193 LEU A O 1
ATOM 1615 N N . SER A 1 194 ? -10.588 -11.794 1.048 1.00 97.88 194 SER A N 1
ATOM 1616 C CA . SER A 1 194 ? -10.367 -12.754 2.134 1.00 97.88 194 SER A CA 1
ATOM 1617 C C . SER A 1 194 ? -9.665 -12.111 3.329 1.00 97.88 194 SER A C 1
ATOM 1619 O O . SER A 1 194 ? -10.121 -12.272 4.460 1.00 97.88 194 SER A O 1
ATOM 1621 N N . PHE A 1 195 ? -8.605 -11.328 3.098 1.00 97.88 195 PHE A N 1
ATOM 1622 C CA . PHE A 1 195 ? -7.940 -10.582 4.168 1.00 97.88 195 PHE A CA 1
ATOM 1623 C C . PHE A 1 195 ? -8.842 -9.503 4.760 1.00 97.88 195 PHE A C 1
ATOM 1625 O O . PHE A 1 195 ? -8.921 -9.398 5.980 1.00 97.88 195 PHE A O 1
ATOM 1632 N N . GLY A 1 196 ? -9.581 -8.759 3.933 1.00 96.88 196 GLY A N 1
ATOM 1633 C CA . GLY A 1 196 ? -10.541 -7.765 4.412 1.00 96.88 196 GLY A CA 1
ATOM 1634 C C . GLY A 1 196 ? -11.580 -8.376 5.355 1.00 96.88 196 GLY A C 1
ATOM 1635 O O . GLY A 1 196 ? -11.780 -7.885 6.466 1.00 96.88 196 GLY A O 1
ATOM 1636 N N . LEU A 1 197 ? -12.194 -9.493 4.955 1.00 97.62 197 LEU A N 1
ATOM 1637 C CA . LEU A 1 197 ? -13.139 -10.241 5.787 1.00 97.62 197 LEU A CA 1
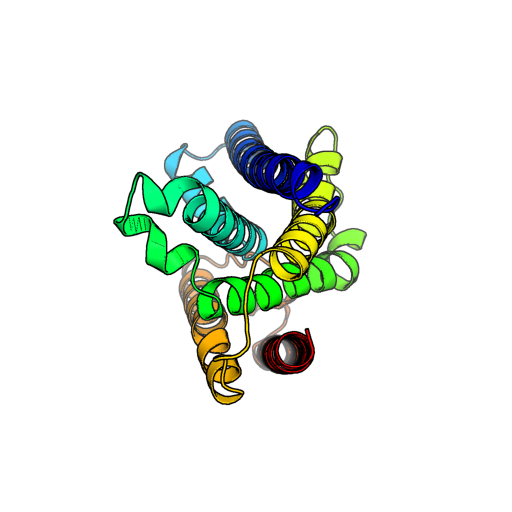ATOM 1638 C C . LEU A 1 197 ? -12.473 -10.800 7.051 1.00 97.62 197 LEU A C 1
ATOM 1640 O O . LEU A 1 197 ? -13.029 -10.665 8.142 1.00 97.62 197 LEU A O 1
ATOM 1644 N N . GLY A 1 198 ? -11.281 -11.386 6.917 1.00 97.50 198 GLY A N 1
ATOM 1645 C CA . GLY A 1 198 ? -10.507 -11.944 8.024 1.00 97.50 198 GLY A CA 1
ATOM 1646 C C . GLY A 1 198 ? -10.147 -10.898 9.077 1.00 97.50 198 GLY A C 1
ATOM 1647 O O . GLY A 1 198 ? -10.343 -11.133 10.268 1.00 97.50 198 GLY A O 1
ATOM 1648 N N . TYR A 1 199 ? -9.701 -9.710 8.666 1.00 97.69 199 TYR A N 1
ATOM 1649 C CA . TYR A 1 199 ? -9.386 -8.627 9.594 1.00 97.69 199 TYR A CA 1
ATOM 1650 C C . TYR A 1 199 ? -10.628 -8.038 10.252 1.00 97.69 199 TYR A C 1
ATOM 1652 O O . TYR A 1 199 ? -10.598 -7.776 11.450 1.00 97.69 199 TYR A O 1
ATOM 1660 N N . ILE A 1 200 ? -11.744 -7.893 9.532 1.00 97.25 200 ILE A N 1
ATOM 1661 C CA . ILE A 1 200 ? -13.011 -7.473 10.151 1.00 97.25 200 ILE A CA 1
ATOM 1662 C C . ILE A 1 200 ? -13.458 -8.501 11.197 1.00 97.25 200 ILE A C 1
ATOM 1664 O O . ILE A 1 200 ? -13.846 -8.132 12.304 1.00 97.25 200 ILE A O 1
ATOM 1668 N N . PHE A 1 201 ? -13.366 -9.793 10.880 1.00 96.75 201 PHE A N 1
ATOM 1669 C CA . PHE A 1 201 ? -13.699 -10.877 11.801 1.00 96.75 201 PHE A CA 1
ATOM 1670 C C . PHE A 1 201 ? -12.817 -10.878 13.055 1.00 96.75 201 PHE A C 1
ATOM 1672 O O . PHE A 1 201 ? -13.337 -10.937 14.169 1.00 96.75 201 PHE A O 1
ATOM 1679 N N . LEU A 1 202 ? -11.493 -10.792 12.886 1.00 94.94 202 LEU A N 1
ATOM 1680 C CA . LEU A 1 202 ? -10.541 -10.713 13.997 1.00 94.94 202 LEU A CA 1
ATOM 1681 C C . LEU A 1 202 ? -10.777 -9.456 14.833 1.00 94.94 202 LEU A C 1
ATOM 1683 O O . LEU A 1 202 ? -10.757 -9.510 16.059 1.00 94.94 202 LEU A O 1
ATOM 1687 N N . GLY A 1 203 ? -11.054 -8.339 14.168 1.00 92.56 203 GLY A N 1
ATOM 1688 C CA . GLY A 1 203 ? -11.304 -7.057 14.801 1.00 92.56 203 GLY A CA 1
ATOM 1689 C C . GLY A 1 203 ? -12.540 -7.066 15.697 1.00 92.56 203 GLY A C 1
ATOM 1690 O O . GLY A 1 203 ? -12.497 -6.589 16.826 1.00 92.56 203 GLY A O 1
ATOM 1691 N N . LYS A 1 204 ? -13.619 -7.718 15.255 1.00 91.06 204 LYS A N 1
ATOM 1692 C CA . LYS A 1 204 ? -14.834 -7.905 16.063 1.00 91.06 204 LYS A CA 1
ATOM 1693 C C . LYS A 1 204 ? -14.636 -8.751 17.324 1.00 91.06 204 LYS A C 1
ATOM 1695 O O . LYS A 1 204 ? -15.522 -8.760 18.173 1.00 91.06 204 LYS A O 1
ATOM 1700 N N . ARG A 1 205 ? -13.528 -9.491 17.429 1.00 86.25 205 ARG A N 1
ATOM 1701 C CA . ARG A 1 205 ? -13.201 -10.378 18.560 1.00 86.25 205 ARG A CA 1
ATOM 1702 C C . ARG A 1 205 ? -12.156 -9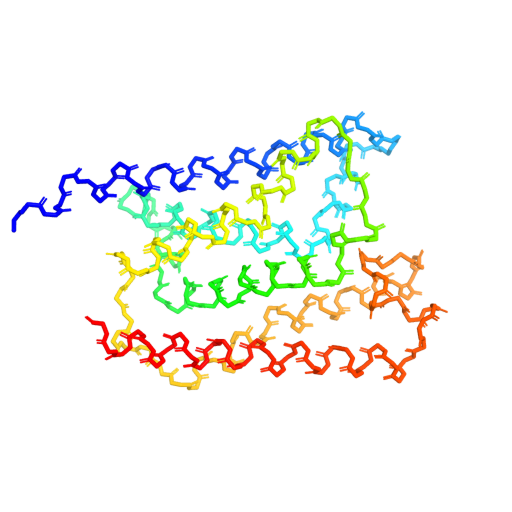.799 19.517 1.00 86.25 205 ARG A C 1
ATOM 1704 O O . ARG A 1 205 ? -11.849 -10.446 20.516 1.00 86.25 205 ARG A O 1
ATOM 1711 N N . LYS A 1 206 ? -11.586 -8.644 19.181 1.00 81.31 206 LYS A N 1
ATOM 1712 C CA . LYS A 1 206 ? -10.589 -7.915 19.968 1.00 81.31 206 LYS A CA 1
ATOM 1713 C C . LYS A 1 206 ? -11.257 -7.076 21.058 1.00 81.31 206 LYS A C 1
ATOM 1715 O O . LYS A 1 206 ? -10.653 -6.982 22.148 1.00 81.31 206 LYS A O 1
#

Radius of gyration: 17.59 Å; chains: 1; bounding box: 43×34×58 Å

Foldseek 3Di:
DPPPVVLVVLLVVLLCLLVVLLVVVLVVQQVPDPDDSVVSNVVVCLDLLSVLSVLLNLLSCLQVCCVVPVVSVVSVALLSLLLSLLSLQLLLVCCVPPNVVPDDDDDCVVVSSCSSRPVNSVSSVVCSVPPHQLQPPDLVSLVVSVPVVVVSLVVQVVVCVVPVDHPDPQCRCVNQNPVSNVVVSVVSSVSSSVSSNVSSVVSNVD

Sequence (206 aa):
MKLNHLKYPLLYLCFSFVWCSVISEYALYVFHSEDYFIFSILHITLYFTILANLLIGLSLAGFIFSNRFPSLRSFSSPKFATANLSYITIVAIVYNVLIRNTWKPEGMEIIIQEFLHVVNPFAFLIYWIFFIDTKDLKYGDAVTYLLFPSVYLFITFFRGSLTGFYPYWFLDVGKMGWITVSAYSFGLFLIFLSFGLGYIFLGKRK

InterPro domains:
  IPR049713 Pr6Pr membrane protein-like [NF038065] (47-201)

Organism: NCBI:txid2484945

Secondary structure (DSSP, 8-state):
-TTHHHHHHHHHHHHHHHHHHHHHHHHHHHHH--S-HHHHHHHHTTSHHHHHHHHHHHHHHHHHHTTT-GGGGGGGSHHHHHHHHHHHHHHHHHIIIIITTT----THHHHHHHIIIIIHHHHHHHHHHHH---TT--TTHHHHTTHHHHHHHHHHHHHHHHH---SSGGG-HHHHHHHHHHHHHHHHHHHHHHHHHHHHHHHTT-

pLDDT: mean 94.65, std 7.12, range [47.56, 98.81]